Protein AF-0000000066527705 (afdb_homodimer)

Sequence (216 aa):
MKTRYSAEAPARDELDRLAGPTLVEFGTDWCGHCQAAQPLLAEVFSDYPEVGHLKVEDGPGRRLGRSFQVKLWPTFVFLRDGREVARVVRPGSASVLEEAFESLVGEGMKTRYSAEAPARDELDRLAGPTLVEFGTDWCGHCQAAQPLLAEVFSDYPEVGHLKVEDGPGRRLGRSFQVKLWPTFVFLRDGREVARVVRPGSASVLEEAFESLVGEG

Organism: Pseudomonas aeruginosa (strain ATCC 15692 / DSM 22644 / CIP 104116 / JCM 14847 / LMG 12228 / 1C / PRS 101 / PAO1) (NCBI:txid208964)

Foldseek 3Di:
DPDAADQDDDDLVVLLQDAAKEKEWEAHPPDPLQVVCVVLCVVQVVVPVRYHYHHHYDDPPDVNCVVVPPDAPTKIFMDHSSHTQDIDGSDPHSVVVNVSVCSRHPDD/DPDAADQDDDDLVVLLQDAAKEKEWEAHPPDPLQVVCVVLCVVQVVVPVRYHYHHHYDDPPDVNCVVVPPDAPTKIFMDHSSHTQDIDGSDPHSVVVNVSVCSRPPDD

pLDDT: mean 92.24, std 9.61, range [35.25, 98.25]

Solvent-accessible surface area (backbone atoms only — not comparable to full-atom values): 11955 Å² total; per-residue (Å²): 132,90,74,67,52,30,78,79,62,72,54,62,70,60,49,46,64,35,76,54,37,34,37,40,34,36,27,46,86,85,37,67,59,32,54,62,36,47,64,37,46,55,67,45,48,73,79,42,79,80,47,42,77,44,45,27,42,54,57,90,90,37,59,52,43,56,76,68,64,60,85,62,57,25,25,39,38,31,25,45,47,35,38,78,47,30,35,41,44,53,69,90,48,43,63,62,52,42,47,45,49,42,62,57,71,44,81,129,130,90,75,68,50,29,77,78,60,72,54,62,71,59,48,46,66,36,75,54,38,32,37,38,34,37,28,45,84,85,37,68,60,31,55,63,38,46,63,39,46,55,67,45,47,73,79,42,79,77,47,42,76,43,45,28,41,54,58,92,89,38,60,52,43,55,76,69,64,60,87,61,57,25,26,39,39,32,23,46,47,34,38,77,45,29,36,42,44,53,69,90,49,45,63,60,51,42,47,46,48,43,62,57,73,44,83,127

InterPro domains:
  IPR013766 Thioredoxin domain [PF00085] (18-99)
  IPR013766 Thioredoxin domain [PS51352] (1-106)
  IPR036249 Thioredoxin-like superfamily [SSF52833] (19-106)
  IPR050620 Thioredoxin H-type-like [PTHR10438] (22-92)

Secondary structure (DSSP, 8-state):
--PPPBS-PPPHHHHHT--SEEEEEEE-TT-HHHHHHHHHHHHHHTT-TTSEEEEEE--TT-HHHHHTT--SSSEEEEEETTEEEEEEES--SHHHHHHHHHHHHS--/--PPPBS-PPPHHHHHT--SEEEEEEE-TT-HHHHHHHHHHHHHHTT-TTSEEEEEE--TT-HHHHHTT--SSSEEEEEETTEEEEEEES--SHHHHHHHHHHHHS--

Structure (mmCIF, N/CA/C/O backbone):
data_AF-0000000066527705-model_v1
#
loop_
_entity.id
_entity.type
_entity.pdbx_description
1 polymer 'Probable thioredoxin'
#
loop_
_atom_site.group_PDB
_atom_site.id
_atom_site.type_symbol
_atom_site.label_atom_id
_atom_site.label_alt_id
_atom_site.label_comp_id
_atom_site.label_asym_id
_atom_site.label_entity_id
_atom_site.label_seq_id
_atom_site.pdbx_PDB_ins_code
_atom_site.Cartn_x
_atom_site.Cartn_y
_atom_site.Cartn_z
_atom_site.occupancy
_atom_site.B_iso_or_equiv
_atom_site.auth_seq_id
_atom_site.auth_comp_id
_atom_site.auth_asym_id
_atom_site.auth_atom_id
_atom_site.pdbx_PDB_model_num
ATOM 1 N N . MET A 1 1 ? 0.03 23.375 1.816 1 46.41 1 MET A N 1
ATOM 2 C CA . MET A 1 1 ? -0.284 22.609 3.02 1 46.41 1 MET A CA 1
ATOM 3 C C . MET A 1 1 ? 0.97 22.359 3.852 1 46.41 1 MET A C 1
ATOM 5 O O . MET A 1 1 ? 1.776 21.484 3.523 1 46.41 1 MET A O 1
ATOM 9 N N . LYS A 1 2 ? 1.626 23.359 4.238 1 58.28 2 LYS A N 1
ATOM 10 C CA . LYS A 1 2 ? 2.945 23.438 4.859 1 58.28 2 LYS A CA 1
ATOM 11 C C . LYS A 1 2 ? 2.988 22.672 6.172 1 58.28 2 LYS A C 1
ATOM 13 O O . LYS A 1 2 ? 3.508 23.172 7.176 1 58.28 2 LYS A O 1
ATOM 18 N N . THR A 1 3 ? 2.211 21.5 6.234 1 76.44 3 THR A N 1
ATOM 19 C CA . THR A 1 3 ? 2.24 20.906 7.566 1 76.44 3 THR A CA 1
ATOM 20 C C . THR A 1 3 ? 3.523 20.109 7.77 1 76.44 3 THR A C 1
ATOM 22 O O . THR A 1 3 ? 4.012 19.453 6.84 1 76.44 3 THR A O 1
ATOM 25 N N . ARG A 1 4 ? 4.145 20.297 8.93 1 88 4 ARG A N 1
ATOM 26 C CA . ARG A 1 4 ? 5.352 19.609 9.383 1 88 4 ARG A CA 1
ATOM 27 C C . ARG A 1 4 ? 5.023 18.219 9.906 1 88 4 ARG A C 1
ATOM 29 O O . ARG A 1 4 ? 3.889 17.938 10.305 1 88 4 ARG A O 1
ATOM 36 N N . TYR A 1 5 ? 6.031 17.469 9.852 1 93.81 5 TYR A N 1
ATOM 37 C CA . TYR A 1 5 ? 5.891 16.156 10.484 1 93.81 5 TYR A CA 1
ATOM 38 C C . TYR A 1 5 ? 5.809 16.281 12 1 93.81 5 TYR A C 1
ATOM 40 O O . TYR A 1 5 ? 6.562 17.047 12.602 1 93.81 5 TYR A O 1
ATOM 48 N N . SER A 1 6 ? 4.902 15.562 12.555 1 92 6 SER A N 1
ATOM 49 C CA . SER A 1 6 ? 4.723 15.625 14 1 92 6 SER A CA 1
ATOM 50 C C . SER A 1 6 ? 5.379 14.43 14.688 1 92 6 SER A C 1
ATOM 52 O O . SER A 1 6 ? 5.195 13.289 14.273 1 92 6 SER A O 1
ATOM 54 N N . ALA A 1 7 ? 6.027 14.633 15.766 1 87.94 7 ALA A N 1
ATOM 55 C CA . ALA A 1 7 ? 6.625 13.578 16.578 1 87.94 7 ALA A CA 1
ATOM 56 C C . ALA A 1 7 ? 5.562 12.836 17.375 1 87.94 7 ALA A C 1
ATOM 58 O O . ALA A 1 7 ? 5.781 11.695 17.812 1 87.94 7 ALA A O 1
ATOM 59 N N . GLU A 1 8 ? 4.543 13.602 17.656 1 89.44 8 GLU A N 1
ATOM 60 C CA . GLU A 1 8 ? 3.434 12.961 18.359 1 89.44 8 GLU A CA 1
ATOM 61 C C . GLU A 1 8 ? 2.512 12.234 17.375 1 89.44 8 GLU A C 1
ATOM 63 O O . GLU A 1 8 ? 1.761 12.875 16.641 1 89.44 8 GLU A O 1
ATOM 68 N N . ALA A 1 9 ? 2.678 10.977 17.422 1 91.5 9 ALA A N 1
ATOM 69 C CA . ALA A 1 9 ? 1.845 10.164 16.531 1 91.5 9 ALA A CA 1
ATOM 70 C C . ALA A 1 9 ? 0.697 9.516 17.312 1 91.5 9 ALA A C 1
ATOM 72 O O . ALA A 1 9 ? 0.868 9.102 18.453 1 91.5 9 ALA A O 1
ATOM 73 N N . PRO A 1 10 ? -0.499 9.469 16.688 1 93.44 10 PRO A N 1
ATOM 74 C CA . PRO A 1 10 ? -1.567 8.688 17.312 1 93.44 10 PRO A CA 1
ATOM 75 C C . PRO A 1 10 ? -1.214 7.211 17.453 1 93.44 10 PRO A C 1
ATOM 77 O O . PRO A 1 10 ? -0.292 6.73 16.797 1 93.44 10 PRO A O 1
ATOM 80 N N . ALA A 1 11 ? -1.935 6.578 18.359 1 94.81 11 ALA A N 1
ATOM 81 C CA . ALA A 1 11 ? -1.816 5.121 18.438 1 94.81 11 ALA A CA 1
ATOM 82 C C . ALA A 1 11 ? -2.439 4.453 17.219 1 94.81 11 ALA A C 1
ATOM 84 O O . ALA A 1 11 ? -3.354 5.004 16.594 1 94.81 11 ALA A O 1
ATOM 85 N N . ARG A 1 12 ? -1.919 3.301 16.891 1 94.31 12 ARG A N 1
ATOM 86 C CA . ARG A 1 12 ? -2.426 2.566 15.734 1 94.31 12 ARG A CA 1
ATOM 87 C C . ARG A 1 12 ? -3.932 2.355 15.836 1 94.31 12 ARG A C 1
ATOM 89 O O . ARG A 1 12 ? -4.656 2.525 14.859 1 94.31 12 ARG A O 1
ATOM 96 N N . ASP A 1 13 ? -4.434 2.008 17.016 1 94.88 13 ASP A N 1
ATOM 97 C CA . ASP A 1 13 ? -5.852 1.733 17.234 1 94.88 13 ASP A CA 1
ATOM 98 C C . ASP A 1 13 ? -6.699 2.977 16.953 1 94.88 13 ASP A C 1
ATOM 100 O O . ASP A 1 13 ? -7.84 2.869 16.5 1 94.88 13 ASP A O 1
ATOM 104 N N . GLU A 1 14 ? -6.098 4.125 17.266 1 96.25 14 GLU A N 1
ATOM 105 C CA . GLU A 1 14 ? -6.805 5.367 16.969 1 96.25 14 GLU A CA 1
ATOM 106 C C . GLU A 1 14 ? -6.988 5.551 15.469 1 96.25 14 GLU A C 1
ATOM 108 O O . GLU A 1 14 ? -8.047 5.988 15.016 1 96.25 14 GLU A O 1
ATOM 113 N N . LEU A 1 15 ? -5.977 5.207 14.695 1 95.88 15 LEU A N 1
ATOM 114 C CA . LEU A 1 15 ? -6.066 5.309 13.242 1 95.88 15 LEU A CA 1
ATOM 115 C C . LEU A 1 15 ? -7.09 4.324 12.688 1 95.88 15 LEU A C 1
ATOM 117 O O . LEU A 1 15 ? -7.828 4.648 11.75 1 95.88 15 LEU A O 1
ATOM 121 N N . ASP A 1 16 ? -7.168 3.154 13.258 1 94.88 16 ASP A N 1
ATOM 122 C CA . ASP A 1 16 ? -8.078 2.105 12.805 1 94.88 16 ASP A CA 1
ATOM 123 C C . ASP A 1 16 ? -9.531 2.531 12.969 1 94.88 16 ASP A C 1
ATOM 125 O O . ASP A 1 16 ? -10.43 1.974 12.328 1 94.88 16 ASP A O 1
ATOM 129 N N . ARG A 1 17 ? -9.734 3.562 13.812 1 95.69 17 ARG A N 1
ATOM 130 C CA . ARG A 1 17 ? -11.094 3.971 14.141 1 95.69 17 ARG A CA 1
ATOM 131 C C . ARG A 1 17 ? -11.477 5.246 13.398 1 95.69 17 ARG A C 1
ATOM 133 O O . ARG A 1 17 ? -12.594 5.746 13.547 1 95.69 17 ARG A O 1
ATOM 140 N N . LEU A 1 18 ? -10.555 5.746 12.656 1 95.56 18 LEU A N 1
ATOM 141 C CA . LEU A 1 18 ? -10.844 6.977 11.93 1 95.56 18 LEU A CA 1
ATOM 142 C C . LEU A 1 18 ? -11.945 6.754 10.898 1 95.56 18 LEU A C 1
ATOM 144 O O . LEU A 1 18 ? -12 5.703 10.258 1 95.56 18 LEU A O 1
ATOM 148 N N . ALA A 1 19 ? -12.766 7.719 10.789 1 95.56 19 ALA A N 1
ATOM 149 C CA . ALA A 1 19 ? -13.789 7.715 9.75 1 95.56 19 ALA A CA 1
ATOM 150 C C . ALA A 1 19 ? -13.344 8.539 8.547 1 95.56 19 ALA A C 1
ATOM 152 O O . ALA A 1 19 ? -12.68 9.57 8.695 1 95.56 19 ALA A O 1
ATOM 153 N N . GLY A 1 20 ? -13.742 8.078 7.344 1 96 20 GLY A N 1
ATOM 154 C CA . GLY A 1 20 ? -13.477 8.859 6.145 1 96 20 GLY A CA 1
ATOM 155 C C . GLY A 1 20 ? -12.102 8.602 5.566 1 96 20 GLY A C 1
ATOM 156 O O . GLY A 1 20 ? -11.383 7.711 6.027 1 96 20 GLY A O 1
ATOM 157 N N . PRO A 1 21 ? -11.797 9.242 4.523 1 97.31 21 PRO A N 1
ATOM 158 C CA . PRO A 1 21 ? -10.492 9.086 3.871 1 97.31 21 PRO A CA 1
ATOM 159 C C . PRO A 1 21 ? -9.375 9.844 4.594 1 97.31 21 PRO A C 1
ATOM 161 O O . PRO A 1 21 ? -9.531 11.023 4.914 1 97.31 21 PRO A O 1
ATOM 164 N N . THR A 1 22 ? -8.305 9.195 4.852 1 97.25 22 THR A N 1
ATOM 165 C CA . THR A 1 22 ? -7.16 9.797 5.535 1 97.25 22 THR A CA 1
ATOM 166 C C . THR A 1 22 ? -5.852 9.367 4.875 1 97.25 22 THR A C 1
ATOM 168 O O . THR A 1 22 ? -5.668 8.195 4.547 1 97.25 22 THR A O 1
ATOM 171 N N . LEU A 1 23 ? -5.02 10.266 4.629 1 97.69 23 LEU A N 1
ATOM 172 C CA . LEU A 1 23 ? -3.643 10.023 4.219 1 97.69 23 LEU A CA 1
ATOM 173 C C . LEU A 1 23 ? -2.693 10.141 5.406 1 97.69 23 LEU A C 1
ATOM 175 O O . LEU A 1 23 ? -2.67 11.172 6.086 1 97.69 23 LEU A O 1
ATOM 179 N N . VAL A 1 24 ? -1.982 9.094 5.703 1 97.75 24 VAL A N 1
ATOM 180 C CA . VAL A 1 24 ? -0.91 9.125 6.691 1 97.75 24 VAL A CA 1
ATOM 181 C C . VAL A 1 24 ? 0.444 9.109 5.984 1 97.75 24 VAL A C 1
ATOM 183 O O . VAL A 1 24 ? 0.756 8.172 5.246 1 97.75 24 VAL A O 1
ATOM 186 N N . GLU A 1 25 ? 1.193 10.094 6.234 1 98.19 25 GLU A N 1
ATOM 187 C CA . GLU A 1 25 ? 2.516 10.242 5.633 1 98.19 25 GLU A CA 1
ATOM 188 C C . GLU A 1 25 ? 3.617 10.047 6.668 1 98.19 25 GLU A C 1
ATOM 190 O O . GLU A 1 25 ? 3.689 10.781 7.656 1 98.19 25 GLU A O 1
ATOM 195 N N . PHE A 1 26 ? 4.418 9.062 6.438 1 98.25 26 PHE A N 1
ATOM 196 C CA . PHE A 1 26 ? 5.559 8.789 7.301 1 98.25 26 PHE A CA 1
ATOM 197 C C . PHE A 1 26 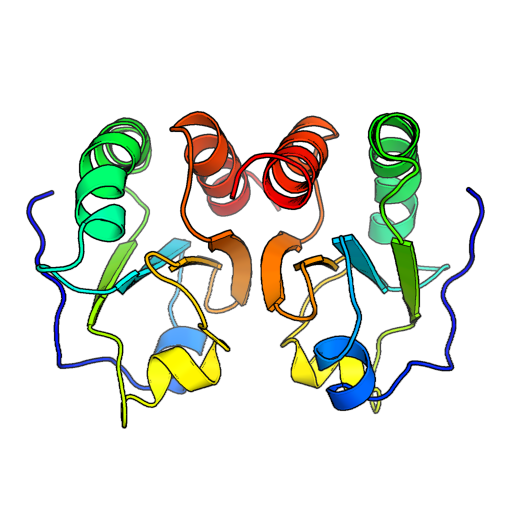? 6.836 9.375 6.703 1 98.25 26 PHE A C 1
ATOM 199 O O . PHE A 1 26 ? 7.141 9.141 5.531 1 98.25 26 PHE A O 1
ATOM 206 N N . GLY A 1 27 ? 7.598 10.125 7.488 1 97.75 27 GLY A N 1
ATOM 207 C CA . GLY A 1 27 ? 8.844 10.727 7.055 1 97.75 27 GLY A CA 1
ATOM 208 C C . GLY A 1 27 ? 9.43 11.688 8.07 1 97.75 27 GLY A C 1
ATOM 209 O O . GLY A 1 27 ? 9.266 11.5 9.281 1 97.75 27 GLY A O 1
ATOM 210 N N . THR A 1 28 ? 10.25 12.539 7.535 1 96.19 28 THR A N 1
ATOM 211 C CA . THR A 1 28 ? 10.812 13.625 8.336 1 96.19 28 THR A CA 1
ATOM 212 C C . THR A 1 28 ? 10.992 14.883 7.496 1 96.19 28 THR A C 1
ATOM 214 O O . THR A 1 28 ? 10.969 14.82 6.266 1 96.19 28 THR A O 1
ATOM 217 N N . ASP A 1 29 ? 11.203 16.016 8.242 1 95.25 29 ASP A N 1
ATOM 218 C CA . ASP A 1 29 ? 11.367 17.297 7.547 1 95.25 29 ASP A CA 1
ATOM 219 C C . ASP A 1 29 ? 12.773 17.438 6.973 1 95.25 29 ASP A C 1
ATOM 221 O O . ASP A 1 29 ? 13.016 18.281 6.117 1 95.25 29 ASP A O 1
ATOM 225 N N . TRP A 1 30 ? 13.672 16.625 7.359 1 94.62 30 TRP A N 1
ATOM 226 C CA . TRP A 1 30 ? 15.07 16.812 6.965 1 94.62 30 TRP A CA 1
ATOM 227 C C . TRP A 1 30 ? 15.516 15.695 6.02 1 94.62 30 TRP A C 1
ATOM 229 O O . TRP A 1 30 ? 16.719 15.461 5.852 1 94.62 30 TRP A O 1
ATOM 239 N N . CYS A 1 31 ? 14.656 15.023 5.535 1 95.25 31 CYS A N 1
ATOM 240 C CA . CYS A 1 31 ? 14.977 14 4.547 1 95.25 31 CYS A CA 1
ATOM 241 C C . CYS A 1 31 ? 14.742 14.523 3.133 1 95.25 31 CYS A C 1
ATOM 243 O O . CYS A 1 31 ? 13.68 15.062 2.83 1 95.25 31 CYS A O 1
ATOM 245 N N . GLY A 1 32 ? 15.648 14.352 2.215 1 95.88 32 GLY A N 1
ATOM 246 C CA . GLY A 1 32 ? 15.586 14.875 0.86 1 95.88 32 GLY A CA 1
ATOM 247 C C . GLY A 1 32 ? 14.445 14.305 0.046 1 95.88 32 GLY A C 1
ATOM 248 O O . GLY A 1 32 ? 13.742 15.031 -0.65 1 95.88 32 GLY A O 1
ATOM 249 N N . HIS A 1 33 ? 14.312 13.008 0.081 1 96.19 33 HIS A N 1
ATOM 250 C CA . HIS A 1 33 ? 13.211 12.383 -0.637 1 96.19 33 HIS A CA 1
ATOM 251 C C . HIS A 1 33 ? 11.867 12.867 -0.118 1 96.19 33 HIS A C 1
ATOM 253 O O . HIS A 1 33 ? 10.914 13.016 -0.889 1 96.19 33 HIS A O 1
ATOM 259 N N . CYS A 1 34 ? 11.727 13.031 1.14 1 97.31 34 CYS A N 1
ATOM 260 C CA . CYS A 1 34 ? 10.508 13.555 1.731 1 97.31 34 CYS A CA 1
ATOM 261 C C . CYS A 1 34 ? 10.211 14.953 1.215 1 97.31 34 CYS A C 1
ATOM 263 O O . CYS A 1 34 ? 9.07 15.258 0.837 1 97.31 34 CYS A O 1
ATOM 265 N N . GLN A 1 35 ? 11.234 15.68 1.195 1 96.25 35 GLN A N 1
ATOM 266 C CA . GLN A 1 35 ? 11.078 17.031 0.682 1 96.25 35 GLN A CA 1
ATOM 267 C C . GLN A 1 35 ? 10.664 17.016 -0.788 1 96.25 35 GLN A C 1
ATOM 269 O O . GLN A 1 35 ? 9.789 17.781 -1.198 1 96.25 35 GLN A O 1
ATOM 274 N N . ALA A 1 36 ? 11.234 16.188 -1.527 1 95.75 36 ALA A N 1
ATOM 275 C CA . ALA A 1 36 ? 10.961 16.109 -2.961 1 95.75 36 ALA A CA 1
ATOM 276 C C . ALA A 1 36 ? 9.523 15.68 -3.227 1 95.75 36 ALA A C 1
ATOM 278 O O . ALA A 1 36 ? 8.953 16.016 -4.266 1 95.75 36 ALA A O 1
ATOM 279 N N . ALA A 1 37 ? 8.945 15 -2.326 1 96.19 37 ALA A N 1
ATOM 280 C CA . ALA A 1 37 ? 7.594 14.477 -2.51 1 96.19 37 ALA A CA 1
ATOM 281 C C . ALA A 1 37 ? 6.543 15.547 -2.238 1 96.19 37 ALA A C 1
ATOM 283 O O . ALA A 1 37 ? 5.395 15.43 -2.672 1 96.19 37 ALA A O 1
ATOM 284 N N . GLN A 1 38 ? 6.918 16.578 -1.519 1 96.5 38 GLN A N 1
ATOM 285 C CA . GLN A 1 38 ? 5.93 17.531 -1.045 1 96.5 38 GLN A CA 1
ATOM 286 C C . GLN A 1 38 ? 5.277 18.281 -2.211 1 96.5 38 GLN A C 1
ATOM 288 O O . GLN A 1 38 ? 4.055 18.406 -2.262 1 96.5 38 GLN A O 1
ATOM 293 N N . PRO A 1 39 ? 6.031 18.75 -3.18 1 95.88 39 PRO A N 1
ATOM 294 C CA . PRO A 1 39 ? 5.363 19.422 -4.297 1 95.88 39 PRO A CA 1
ATOM 295 C C . PRO A 1 39 ? 4.457 18.484 -5.094 1 95.88 39 PRO A C 1
ATOM 297 O O . PRO A 1 39 ? 3.42 18.906 -5.605 1 95.88 39 PRO A O 1
ATOM 300 N N . LEU A 1 40 ? 4.852 17.234 -5.266 1 94.88 40 LEU A N 1
ATOM 301 C CA . LEU A 1 40 ? 4.012 16.25 -5.945 1 94.88 40 LEU A CA 1
ATOM 302 C C . LEU A 1 40 ? 2.686 16.078 -5.215 1 94.88 40 LEU A C 1
ATOM 304 O O . LEU A 1 40 ? 1.625 16.031 -5.84 1 94.88 40 LEU A O 1
ATOM 308 N N . LEU A 1 41 ? 2.771 15.961 -3.912 1 96.38 41 LEU A N 1
ATOM 309 C CA . LEU A 1 41 ? 1.575 15.781 -3.096 1 96.38 41 LEU A CA 1
ATOM 310 C C . LEU A 1 41 ? 0.671 17 -3.176 1 96.38 41 LEU A C 1
ATOM 312 O O . LEU A 1 41 ? -0.548 16.875 -3.314 1 96.38 41 LEU A O 1
ATOM 316 N N . ALA A 1 42 ? 1.29 18.156 -3.066 1 94.25 42 ALA A N 1
ATOM 317 C CA . ALA A 1 42 ? 0.529 19.406 -3.094 1 94.25 42 ALA A CA 1
ATOM 318 C C . ALA A 1 42 ? -0.281 19.516 -4.383 1 94.25 42 ALA A C 1
ATOM 320 O O . ALA A 1 42 ? -1.434 19.953 -4.355 1 94.25 42 ALA A O 1
ATOM 321 N N . GLU A 1 43 ? 0.255 19.062 -5.41 1 92.56 43 GLU A N 1
ATOM 322 C CA . GLU A 1 43 ? -0.396 19.109 -6.719 1 92.56 43 GLU A CA 1
ATOM 323 C C . GLU A 1 43 ? -1.679 18.281 -6.719 1 92.56 43 GLU A C 1
ATOM 325 O O . GLU A 1 43 ? -2.684 18.688 -7.309 1 92.56 43 GLU A O 1
ATOM 330 N N . VAL A 1 44 ? -1.667 17.25 -6.078 1 94.25 44 VAL A N 1
ATOM 331 C CA . VAL A 1 44 ? -2.771 16.297 -6.125 1 94.25 44 VAL A CA 1
ATOM 332 C C . VAL A 1 44 ? -3.762 16.594 -5 1 94.25 44 VAL A C 1
ATOM 334 O O . VAL A 1 44 ? -4.977 16.578 -5.215 1 94.25 44 VAL A O 1
ATOM 337 N N . PHE A 1 45 ? -3.242 16.906 -3.836 1 93.5 45 PHE A N 1
ATOM 338 C CA . PHE A 1 45 ? -4.027 17.047 -2.615 1 93.5 45 PHE A CA 1
ATOM 339 C C . PHE A 1 45 ? -5.086 18.125 -2.771 1 93.5 45 PHE A C 1
ATOM 341 O O . PHE A 1 45 ? -6.172 18.031 -2.195 1 93.5 45 PHE A O 1
ATOM 348 N N . SER A 1 46 ? -4.758 19.109 -3.547 1 91.94 46 SER A N 1
ATOM 349 C CA . SER A 1 46 ? -5.664 20.234 -3.754 1 91.94 46 SER A CA 1
ATOM 350 C C . SER A 1 46 ? -6.992 19.766 -4.348 1 91.94 46 SER A C 1
ATOM 352 O O . SER A 1 46 ? -8.031 20.391 -4.117 1 91.94 46 SER A O 1
ATOM 354 N N . ASP A 1 47 ? -7.043 18.703 -4.957 1 93.62 47 ASP A N 1
ATOM 355 C CA . ASP A 1 47 ? -8.234 18.172 -5.617 1 93.62 47 ASP A CA 1
ATOM 356 C C . ASP A 1 47 ? -9.055 17.297 -4.66 1 93.62 47 ASP A C 1
ATOM 358 O O . ASP A 1 47 ? -10.18 16.922 -4.973 1 93.62 47 ASP A O 1
ATOM 362 N N . TYR A 1 48 ? -8.531 17.062 -3.463 1 95 48 TYR A N 1
ATOM 363 C CA . TYR A 1 48 ? -9.195 16.156 -2.527 1 95 48 TYR A CA 1
ATOM 364 C C . TYR A 1 48 ? -9.234 16.75 -1.127 1 95 48 TYR A C 1
ATOM 366 O O . TYR A 1 48 ? -8.719 16.156 -0.177 1 95 48 TYR A O 1
ATOM 374 N N . PRO A 1 49 ? -9.891 17.859 -0.992 1 92.5 49 PRO A N 1
ATOM 375 C CA . PRO A 1 49 ? -9.906 18.562 0.296 1 92.5 49 PRO A CA 1
ATOM 376 C C . PRO A 1 49 ? -10.594 17.75 1.395 1 92.5 49 PRO A C 1
ATOM 378 O O . PRO A 1 49 ? -10.438 18.047 2.58 1 92.5 49 PRO A O 1
ATOM 381 N N . GLU A 1 50 ? -11.297 16.719 1.073 1 94.69 50 GLU A N 1
ATOM 382 C CA . GLU A 1 50 ? -12.023 15.898 2.041 1 94.69 50 GLU A CA 1
ATOM 383 C C . GLU A 1 50 ? -11.094 14.891 2.717 1 94.69 50 GLU A C 1
ATOM 385 O O . GLU A 1 50 ? -11.453 14.273 3.721 1 94.69 50 GLU A O 1
ATOM 390 N N . VAL A 1 51 ? -9.922 14.742 2.158 1 96.25 51 VAL A N 1
ATOM 391 C CA . VAL A 1 51 ? -8.992 13.75 2.689 1 96.25 51 VAL A CA 1
ATOM 392 C C . VAL A 1 51 ? -8.195 14.359 3.846 1 96.25 51 VAL A C 1
ATOM 394 O O . VAL A 1 51 ? -7.555 15.398 3.686 1 96.25 51 VAL A O 1
ATOM 397 N N . GLY A 1 52 ? -8.281 13.703 5.016 1 95.75 52 GLY A N 1
ATOM 398 C CA . GLY A 1 52 ? -7.398 14.086 6.105 1 95.75 52 GLY A CA 1
ATOM 399 C C . GLY A 1 52 ? -5.945 13.742 5.848 1 95.75 52 GLY A C 1
ATOM 400 O O . GLY A 1 52 ? -5.645 12.773 5.141 1 95.75 52 GLY A O 1
ATOM 401 N N . HIS A 1 53 ? -5.109 14.57 6.402 1 96.38 53 HIS A N 1
ATOM 402 C CA . HIS A 1 53 ? -3.68 14.367 6.203 1 96.38 53 HIS A CA 1
ATOM 403 C C . HIS A 1 53 ? -2.926 14.391 7.527 1 96.38 53 HIS A C 1
ATOM 405 O O . HIS A 1 53 ? -2.924 15.414 8.227 1 96.38 53 HIS A O 1
ATOM 411 N N . LEU A 1 54 ? -2.33 13.289 7.859 1 96.12 54 LEU A N 1
ATOM 412 C CA . LEU A 1 54 ? -1.484 13.172 9.047 1 96.12 54 LEU A CA 1
ATOM 413 C C . LEU A 1 54 ? -0.025 12.969 8.648 1 96.12 54 LEU A C 1
ATOM 415 O O . LEU A 1 54 ? 0.307 12 7.961 1 96.12 54 LEU A O 1
ATOM 419 N N . LYS A 1 55 ? 0.77 13.859 9.055 1 96.88 55 LYS A N 1
ATOM 420 C CA . LYS A 1 55 ? 2.209 13.727 8.859 1 96.88 55 LYS A CA 1
ATOM 421 C C . LYS A 1 55 ? 2.896 13.227 10.125 1 96.88 55 LYS A C 1
ATOM 423 O O . LYS A 1 55 ? 2.898 13.914 11.148 1 96.88 55 LYS A O 1
ATOM 428 N N . VAL A 1 56 ? 3.518 12.133 10 1 97.25 56 VAL A N 1
ATOM 429 C CA . VAL A 1 56 ? 4.082 11.461 11.172 1 97.25 56 VAL A CA 1
ATOM 430 C C . VAL A 1 56 ? 5.602 11.367 11.031 1 97.25 56 VAL A C 1
ATOM 432 O O . VAL A 1 56 ? 6.105 10.836 10.039 1 97.25 56 VAL A O 1
ATOM 435 N N . GLU A 1 57 ? 6.305 11.914 11.992 1 96.38 57 GLU A N 1
ATOM 436 C CA . GLU A 1 57 ? 7.746 11.703 12.039 1 96.38 57 GLU A CA 1
ATOM 437 C C . GLU A 1 57 ? 8.078 10.258 12.398 1 96.38 57 GLU A C 1
ATOM 439 O O . GLU A 1 57 ? 7.613 9.734 13.414 1 96.38 57 GLU A O 1
ATOM 444 N N . ASP A 1 58 ? 8.789 9.625 11.477 1 95.88 58 ASP A N 1
ATOM 445 C CA . ASP A 1 58 ? 9.164 8.227 11.68 1 95.88 58 ASP A CA 1
ATOM 446 C C . ASP A 1 58 ? 10.641 8.109 12.062 1 95.88 58 ASP A C 1
ATOM 448 O O . ASP A 1 58 ? 11.406 9.07 11.93 1 95.88 58 ASP A O 1
ATOM 452 N N . GLY A 1 59 ? 11 6.922 12.688 1 91 59 GLY A N 1
ATOM 453 C CA . GLY A 1 59 ? 12.352 6.676 13.156 1 91 59 GLY A CA 1
ATOM 454 C C . GLY A 1 59 ? 12.422 5.613 14.242 1 91 59 GLY A C 1
ATOM 455 O O . GLY A 1 59 ? 11.422 4.949 14.531 1 91 59 GLY A O 1
ATOM 456 N N . PRO A 1 60 ? 13.633 5.461 14.734 1 88.06 60 PRO A N 1
ATOM 457 C CA . PRO A 1 60 ? 13.797 4.469 15.797 1 88.06 60 PRO A CA 1
ATOM 458 C C . PRO A 1 60 ? 12.898 4.73 17 1 88.06 60 PRO A C 1
ATOM 460 O O . PRO A 1 60 ? 12.758 5.875 17.438 1 88.06 60 PRO A O 1
ATOM 463 N N . GLY A 1 61 ? 12.242 3.734 17.453 1 86.31 61 GLY A N 1
ATOM 464 C CA . GLY A 1 61 ? 11.406 3.838 18.641 1 86.31 61 GLY A CA 1
ATOM 465 C C . GLY A 1 61 ? 9.992 4.281 18.328 1 86.31 61 GLY A C 1
ATOM 466 O O . GLY A 1 61 ? 9.141 4.312 19.234 1 86.31 61 GLY A O 1
ATOM 467 N N . ARG A 1 62 ? 9.82 4.684 17.141 1 89.38 62 ARG A N 1
ATOM 468 C CA . ARG A 1 62 ? 8.484 5.117 16.766 1 89.38 62 ARG A CA 1
ATOM 469 C C . ARG A 1 62 ? 7.605 3.924 16.391 1 89.38 62 ARG A C 1
ATOM 471 O O . ARG A 1 62 ? 7.824 3.277 15.367 1 89.38 62 ARG A O 1
ATOM 478 N N . ARG A 1 63 ? 6.57 3.771 17.078 1 92 63 ARG A N 1
ATOM 479 C CA . ARG A 1 63 ? 5.809 2.527 17.031 1 92 63 ARG A CA 1
ATOM 480 C C . ARG A 1 63 ? 4.832 2.533 15.859 1 92 63 ARG A C 1
ATOM 482 O O . ARG A 1 63 ? 4.559 1.485 15.266 1 92 63 ARG A O 1
ATOM 489 N N . LEU A 1 64 ? 4.363 3.713 15.555 1 95.19 64 LEU A N 1
ATOM 490 C CA . LEU A 1 64 ? 3.314 3.742 14.539 1 95.19 64 LEU A CA 1
ATOM 491 C C . LEU A 1 64 ? 3.857 3.307 13.188 1 95.19 64 LEU A C 1
ATOM 493 O O . LEU A 1 64 ? 3.266 2.455 12.516 1 95.19 64 LEU A O 1
ATOM 497 N N . GLY A 1 65 ? 5.062 3.846 12.75 1 94.94 65 GLY A N 1
ATOM 498 C CA . GLY A 1 65 ? 5.688 3.418 11.508 1 94.94 65 GLY A CA 1
ATOM 499 C C . GLY A 1 65 ? 5.941 1.924 11.453 1 94.94 65 GLY A C 1
ATOM 500 O O . GLY A 1 65 ? 5.699 1.288 10.422 1 94.94 65 GLY A O 1
ATOM 501 N N . ARG A 1 66 ? 6.355 1.377 12.562 1 92.31 66 ARG A N 1
ATOM 502 C CA . ARG A 1 66 ? 6.605 -0.059 12.641 1 92.31 66 ARG A CA 1
ATOM 503 C C . ARG A 1 66 ? 5.32 -0.852 12.43 1 92.31 66 ARG A C 1
ATOM 505 O O . ARG A 1 66 ? 5.32 -1.87 11.734 1 92.31 66 ARG A O 1
ATOM 512 N N . SER A 1 67 ? 4.258 -0.35 13.031 1 92.62 67 SER A N 1
ATOM 513 C CA . SER A 1 67 ? 2.975 -1.036 12.906 1 92.62 67 SER A CA 1
ATOM 514 C C . SER A 1 67 ? 2.502 -1.069 11.453 1 92.62 67 SER A C 1
ATOM 516 O O . SER A 1 67 ? 1.741 -1.957 11.062 1 92.62 67 SER A O 1
ATOM 518 N N . PHE A 1 68 ? 2.957 -0.173 10.641 1 93.88 68 PHE A N 1
ATOM 519 C CA . PHE A 1 68 ? 2.615 -0.124 9.227 1 93.88 68 PHE A CA 1
ATOM 520 C C . PHE A 1 68 ? 3.729 -0.728 8.375 1 93.88 68 PHE A C 1
ATOM 522 O O . PHE A 1 68 ? 3.662 -0.704 7.145 1 93.88 68 PHE A O 1
ATOM 529 N N . GLN A 1 69 ? 4.75 -1.149 9.055 1 90.44 69 GLN A N 1
ATOM 530 C CA . GLN A 1 69 ? 5.891 -1.768 8.383 1 90.44 69 GLN A CA 1
ATOM 531 C C . GLN A 1 69 ? 6.551 -0.794 7.406 1 90.44 69 GLN A C 1
ATOM 533 O O . GLN A 1 69 ? 6.875 -1.162 6.277 1 90.44 69 GLN A O 1
ATOM 538 N N . VAL A 1 70 ? 6.758 0.402 7.844 1 94.31 70 VAL A N 1
ATOM 539 C CA . VAL A 1 70 ? 7.441 1.425 7.055 1 94.31 70 VAL A CA 1
ATOM 540 C C . VAL A 1 70 ? 8.945 1.172 7.074 1 94.31 70 VAL A C 1
ATOM 542 O O . VAL A 1 70 ? 9.555 1.065 8.141 1 94.31 70 VAL A O 1
ATOM 545 N N . LYS A 1 71 ? 9.484 1.122 5.875 1 91.5 71 LYS A N 1
ATOM 546 C CA . LYS A 1 71 ? 10.914 0.845 5.777 1 91.5 71 LYS A CA 1
ATOM 547 C C . LYS A 1 71 ? 11.641 1.96 5.027 1 91.5 71 LYS A C 1
ATOM 549 O O . LYS A 1 71 ? 12.867 2.07 5.105 1 91.5 71 LYS A O 1
ATOM 554 N N . LEU A 1 72 ? 10.922 2.771 4.273 1 93.81 72 LEU A N 1
ATOM 555 C CA . LEU A 1 72 ? 11.469 3.883 3.502 1 93.81 72 LEU A CA 1
ATOM 556 C C . LEU A 1 72 ? 10.594 5.121 3.639 1 93.81 72 LEU A C 1
ATOM 558 O O . LEU A 1 72 ? 9.414 5.02 3.979 1 93.81 72 LEU A O 1
ATOM 562 N N . TRP A 1 73 ? 11.336 6.219 3.312 1 96 73 TRP A N 1
ATOM 563 C CA . TRP A 1 73 ? 10.609 7.484 3.375 1 96 73 TRP A CA 1
ATOM 564 C C . TRP A 1 73 ? 10.703 8.227 2.047 1 96 73 TRP A C 1
ATOM 566 O O . TRP A 1 73 ? 11.695 8.109 1.329 1 96 73 TRP A O 1
ATOM 576 N N . PRO A 1 74 ? 9.602 9.094 1.812 1 97.5 74 PRO A N 1
ATOM 577 C CA . PRO A 1 74 ? 8.32 9.062 2.516 1 97.5 74 PRO A CA 1
ATOM 578 C C . PRO A 1 74 ? 7.465 7.852 2.141 1 97.5 74 PRO A C 1
ATOM 580 O O . PRO A 1 74 ? 7.621 7.301 1.047 1 97.5 74 PRO A O 1
ATOM 583 N N . THR A 1 75 ? 6.742 7.332 3 1 97.81 75 THR A N 1
ATOM 584 C CA . THR A 1 75 ? 5.688 6.359 2.738 1 97.81 75 THR A CA 1
ATOM 585 C C . THR A 1 75 ? 4.312 6.973 2.984 1 97.81 75 THR A C 1
ATOM 587 O O . THR A 1 75 ? 4.074 7.574 4.035 1 97.81 75 THR A O 1
ATOM 590 N N . PHE A 1 76 ? 3.504 6.871 2.002 1 98.06 76 PHE A N 1
ATOM 591 C CA . PHE A 1 76 ? 2.131 7.352 2.068 1 98.06 76 PHE A CA 1
ATOM 592 C C . PHE A 1 76 ? 1.156 6.188 2.223 1 98.06 76 PHE A C 1
ATOM 594 O O . PHE A 1 76 ? 1.067 5.324 1.346 1 98.06 76 PHE A O 1
ATOM 601 N N . VAL A 1 77 ? 0.447 6.172 3.295 1 97.94 77 VAL A N 1
ATOM 602 C CA . VAL A 1 77 ? -0.574 5.16 3.551 1 97.94 77 VAL A CA 1
ATOM 603 C C . VAL A 1 77 ? -1.961 5.793 3.463 1 97.94 77 VAL A C 1
ATOM 605 O O . VAL A 1 77 ? -2.238 6.793 4.133 1 97.94 77 VAL A O 1
ATOM 608 N N . PHE A 1 78 ? -2.807 5.203 2.656 1 97.5 78 PHE A N 1
ATOM 609 C CA . PHE A 1 78 ? -4.152 5.719 2.443 1 97.5 78 PHE A CA 1
ATOM 610 C C . PHE A 1 78 ? -5.184 4.859 3.168 1 97.5 78 PHE A C 1
ATOM 612 O O . PHE A 1 78 ? -5.32 3.67 2.883 1 97.5 78 PHE A O 1
ATOM 619 N N . LEU A 1 79 ? -5.852 5.484 4.066 1 97.06 79 LEU A N 1
ATOM 620 C CA . LEU A 1 79 ? -6.832 4.785 4.887 1 97.06 79 LEU A CA 1
ATOM 621 C C . LEU A 1 79 ? -8.242 5.258 4.562 1 97.06 79 LEU A C 1
ATOM 623 O O . LEU A 1 79 ? -8.484 6.461 4.402 1 97.06 79 LEU A O 1
ATOM 627 N N . ARG A 1 80 ? -9.125 4.32 4.414 1 95.88 80 ARG A N 1
ATOM 628 C CA . ARG A 1 80 ? -10.562 4.602 4.406 1 95.88 80 ARG A CA 1
ATOM 629 C C . ARG A 1 80 ? -11.258 3.93 5.582 1 95.88 80 ARG A C 1
ATOM 631 O O . ARG A 1 80 ? -11.258 2.701 5.691 1 95.88 80 ARG A O 1
ATOM 638 N N . ASP A 1 81 ? -11.766 4.762 6.445 1 95.5 81 ASP A N 1
ATOM 639 C CA . ASP A 1 81 ? -12.398 4.238 7.652 1 95.5 81 ASP A CA 1
ATOM 640 C C . ASP A 1 81 ? -11.461 3.307 8.414 1 95.5 81 ASP A C 1
ATOM 642 O O . ASP A 1 81 ? -11.852 2.199 8.789 1 95.5 81 ASP A O 1
ATOM 646 N N . GLY A 1 82 ? -10.18 3.723 8.445 1 94.88 82 GLY A N 1
ATOM 647 C CA . GLY A 1 82 ? -9.172 3.031 9.242 1 94.88 82 GLY A CA 1
ATOM 648 C C . GLY A 1 82 ? -8.562 1.844 8.523 1 94.88 82 GLY A C 1
ATOM 649 O O . GLY A 1 82 ? -7.676 1.175 9.062 1 94.88 82 GLY A O 1
ATOM 650 N N . ARG A 1 83 ? -9.023 1.585 7.273 1 93.69 83 ARG A N 1
ATOM 651 C CA . ARG A 1 83 ? -8.523 0.453 6.5 1 93.69 83 ARG A CA 1
ATOM 652 C C . ARG A 1 83 ? -7.598 0.922 5.383 1 93.69 83 ARG A C 1
ATOM 654 O O . ARG A 1 83 ? -7.918 1.864 4.656 1 93.69 83 ARG A O 1
ATOM 661 N N . GLU A 1 84 ? -6.43 0.279 5.309 1 96.12 84 GLU A N 1
ATOM 662 C CA . GLU A 1 84 ? -5.492 0.64 4.246 1 96.12 84 GLU A CA 1
ATOM 663 C C . GLU A 1 84 ? -6.016 0.205 2.881 1 96.12 84 GLU A C 1
ATOM 665 O O . GLU A 1 84 ? -6.312 -0.973 2.67 1 96.12 84 GLU A O 1
ATOM 670 N N . VAL A 1 85 ? -6.086 1.173 1.979 1 94.5 85 VAL A N 1
ATOM 671 C CA . VAL A 1 85 ? -6.617 0.849 0.659 1 94.5 85 VAL A CA 1
ATOM 672 C C . VAL A 1 85 ? -5.523 1.011 -0.394 1 94.5 85 VAL A C 1
ATOM 674 O O . VAL A 1 85 ? -5.66 0.526 -1.52 1 94.5 85 VAL A O 1
ATOM 677 N N . ALA A 1 86 ? -4.488 1.725 -0.04 1 95.62 86 ALA A N 1
ATOM 678 C CA . ALA A 1 86 ? -3.35 1.925 -0.934 1 95.62 86 ALA A CA 1
ATOM 679 C C . ALA A 1 86 ? -2.104 2.338 -0.153 1 95.62 86 ALA A C 1
ATOM 681 O O . ALA A 1 86 ? -2.203 2.799 0.986 1 95.62 86 ALA A O 1
ATOM 682 N N . ARG A 1 87 ? -1.009 2.168 -0.757 1 96.94 87 ARG A N 1
ATOM 683 C CA . ARG A 1 87 ? 0.288 2.582 -0.23 1 96.94 87 ARG A CA 1
ATOM 684 C C . ARG A 1 87 ? 1.233 2.984 -1.356 1 96.94 87 ARG A C 1
ATOM 686 O O . ARG A 1 87 ? 1.283 2.326 -2.398 1 96.94 87 ARG A O 1
ATOM 693 N N . VAL A 1 88 ? 1.925 4.043 -1.141 1 95.62 88 VAL A N 1
ATOM 694 C CA . VAL A 1 88 ? 2.934 4.512 -2.086 1 95.62 88 VAL A CA 1
ATOM 695 C C . VAL A 1 88 ? 4.234 4.812 -1.345 1 95.62 88 VAL A C 1
ATOM 697 O O . VAL A 1 88 ? 4.25 5.613 -0.406 1 95.62 88 VAL A O 1
ATOM 700 N N . VAL A 1 89 ? 5.242 4.148 -1.729 1 95.38 89 VAL A N 1
ATOM 701 C CA . VAL A 1 89 ? 6.551 4.371 -1.126 1 95.38 89 VAL A CA 1
ATOM 702 C C . VAL A 1 89 ? 7.43 5.176 -2.082 1 95.38 89 VAL A C 1
ATOM 704 O O . VAL A 1 89 ? 7.621 4.785 -3.234 1 95.38 89 VAL A O 1
ATOM 707 N N . ARG A 1 90 ? 7.961 6.332 -1.634 1 94.06 90 ARG A N 1
ATOM 708 C CA . ARG A 1 90 ? 8.852 7.195 -2.4 1 94.06 90 ARG A CA 1
ATOM 709 C C . ARG A 1 90 ? 8.297 7.457 -3.795 1 94.06 90 ARG A C 1
ATOM 711 O O . ARG A 1 90 ? 8.898 7.059 -4.793 1 94.06 90 ARG A O 1
ATOM 718 N N . PRO A 1 91 ? 7.176 8.211 -3.76 1 93.38 91 PRO A N 1
ATOM 719 C CA . PRO A 1 91 ? 6.582 8.508 -5.066 1 93.38 91 PRO A CA 1
ATOM 720 C C . PRO A 1 91 ? 7.543 9.242 -6 1 93.38 91 PRO A C 1
ATOM 722 O O . PRO A 1 91 ? 8.234 10.172 -5.574 1 93.38 91 PRO A O 1
ATOM 725 N N . GLY A 1 92 ? 7.492 8.734 -7.273 1 88.38 92 GLY A N 1
ATOM 726 C CA . GLY A 1 92 ? 8.359 9.336 -8.273 1 88.38 92 GLY A CA 1
ATOM 727 C C . GLY A 1 92 ? 7.641 10.336 -9.164 1 88.38 92 GLY A C 1
ATOM 728 O O . GLY A 1 92 ? 8.266 11.016 -9.977 1 88.38 92 GLY A O 1
ATOM 729 N N . SER A 1 93 ? 6.293 10.367 -9.039 1 90.5 93 SER A N 1
ATOM 730 C CA . SER A 1 93 ? 5.492 11.281 -9.844 1 90.5 93 SER A CA 1
ATOM 731 C C . SER A 1 93 ? 4.164 11.594 -9.172 1 90.5 93 SER A C 1
ATOM 733 O O . SER A 1 93 ? 3.725 10.867 -8.273 1 90.5 93 SER A O 1
ATOM 735 N N . ALA A 1 94 ? 3.57 12.641 -9.664 1 93.25 94 ALA A N 1
ATOM 736 C CA . ALA A 1 94 ? 2.26 13.016 -9.148 1 93.25 94 ALA A CA 1
ATOM 737 C C . ALA A 1 94 ? 1.196 12 -9.547 1 93.25 94 ALA A C 1
ATOM 739 O O . ALA A 1 94 ? 0.227 11.781 -8.812 1 93.25 94 ALA A O 1
ATOM 740 N N . SER A 1 95 ? 1.428 11.375 -10.609 1 91.5 95 SER A N 1
ATOM 741 C CA . SER A 1 95 ? 0.438 10.453 -11.156 1 91.5 95 SER A CA 1
ATOM 742 C C . SER A 1 95 ? 0.211 9.266 -10.227 1 91.5 95 SER A C 1
ATOM 744 O O . SER A 1 95 ? -0.922 8.812 -10.055 1 91.5 95 SER A O 1
ATOM 746 N N . VAL A 1 96 ? 1.264 8.82 -9.633 1 90.81 96 VAL A N 1
ATOM 747 C CA . VAL A 1 96 ? 1.134 7.684 -8.734 1 90.81 96 VAL A CA 1
ATOM 748 C C . VAL A 1 96 ? 0.31 8.086 -7.512 1 90.81 96 VAL A C 1
ATOM 750 O O . VAL A 1 96 ? -0.512 7.301 -7.027 1 90.81 96 VAL A O 1
ATOM 753 N N . LEU A 1 97 ? 0.504 9.281 -7.098 1 94.44 97 LEU A N 1
ATOM 754 C CA . LEU A 1 97 ? -0.281 9.789 -5.977 1 94.44 97 LEU A CA 1
ATOM 755 C C . LEU A 1 97 ? -1.736 10 -6.383 1 94.44 97 LEU A C 1
ATOM 757 O O . LEU A 1 97 ? -2.65 9.648 -5.633 1 94.44 97 LEU A O 1
ATOM 761 N N . GLU A 1 98 ? -1.898 10.523 -7.539 1 92.94 98 GLU A N 1
ATOM 762 C CA . GLU A 1 98 ? -3.25 10.766 -8.039 1 92.94 98 GLU A CA 1
ATOM 763 C C . GLU A 1 98 ? -4.066 9.477 -8.062 1 92.94 98 GLU A C 1
ATOM 765 O O . GLU A 1 98 ? -5.227 9.461 -7.648 1 92.94 98 GLU A O 1
ATOM 770 N N . GLU A 1 99 ? -3.475 8.484 -8.508 1 90.75 99 GLU A N 1
ATOM 771 C CA . GLU A 1 99 ? -4.164 7.195 -8.586 1 90.75 99 GLU A CA 1
ATOM 772 C C . GLU A 1 99 ? -4.523 6.68 -7.195 1 90.75 99 GLU A C 1
ATOM 774 O O . GLU A 1 99 ? -5.613 6.137 -6.992 1 90.75 99 GLU A O 1
ATOM 779 N N . ALA A 1 100 ? -3.643 6.82 -6.297 1 93.44 100 ALA A N 1
ATOM 780 C CA . ALA A 1 100 ? -3.908 6.402 -4.922 1 93.44 100 ALA A CA 1
ATOM 781 C C . ALA A 1 100 ? -5.059 7.199 -4.316 1 93.44 100 ALA A C 1
ATOM 783 O O . ALA A 1 100 ? -5.926 6.637 -3.641 1 93.44 100 ALA A O 1
ATOM 784 N N . PHE A 1 101 ? -5.066 8.5 -4.625 1 94.62 101 PHE A N 1
ATOM 785 C CA . PHE A 1 101 ? -6.141 9.352 -4.129 1 94.62 101 PHE A CA 1
ATOM 786 C C . PHE A 1 101 ? -7.477 8.945 -4.746 1 94.62 101 PHE A C 1
ATOM 788 O O . PHE A 1 101 ? -8.5 8.93 -4.062 1 94.62 101 PHE A O 1
ATOM 795 N N . GLU A 1 102 ? -7.41 8.664 -5.977 1 90.62 102 GLU A N 1
ATOM 796 C CA . GLU A 1 102 ? -8.633 8.227 -6.645 1 90.62 102 GLU A CA 1
ATOM 797 C C . GLU A 1 102 ? -9.172 6.941 -6.027 1 90.62 102 GLU A C 1
ATOM 799 O O . GLU A 1 102 ? -10.375 6.805 -5.82 1 90.62 102 GLU A O 1
ATOM 804 N N . SER A 1 103 ? -8.273 6.066 -5.797 1 89.38 103 SER A N 1
ATOM 805 C CA . SER A 1 103 ? -8.672 4.82 -5.145 1 89.38 103 SER A CA 1
ATOM 806 C C . SER A 1 103 ? -9.258 5.082 -3.76 1 89.38 103 SER A C 1
ATOM 808 O O . SER A 1 103 ? -10.172 4.383 -3.324 1 89.38 103 SER A O 1
ATOM 810 N N . LEU A 1 104 ? -8.711 6.078 -3.076 1 92.25 104 LEU A N 1
ATOM 811 C CA . LEU A 1 104 ? -9.117 6.426 -1.722 1 92.25 104 LEU A CA 1
ATOM 812 C C . LEU A 1 104 ? -10.523 7.02 -1.716 1 92.25 104 LEU A C 1
ATOM 814 O O . LEU A 1 104 ? -11.344 6.684 -0.853 1 92.25 104 LEU A O 1
ATOM 818 N N . VAL A 1 105 ? -10.672 7.961 -2.625 1 88.88 105 VAL A N 1
ATOM 819 C CA . VAL A 1 105 ? -11.93 8.688 -2.594 1 88.88 105 VAL A CA 1
ATOM 820 C C . VAL A 1 105 ? -12.945 8 -3.504 1 88.88 105 VAL A C 1
ATOM 822 O O . VAL A 1 105 ? -14.156 8.164 -3.332 1 88.88 105 VAL A O 1
ATOM 825 N N . GLY A 1 106 ? -12.312 7.574 -4.641 1 70.88 106 GLY A N 1
ATOM 826 C CA . GLY A 1 106 ? -13.219 6.953 -5.598 1 70.88 106 GLY A CA 1
ATOM 827 C C . GLY A 1 106 ? -13.891 5.707 -5.055 1 70.88 106 GLY A C 1
ATOM 828 O O . GLY A 1 106 ? -13.445 5.133 -4.062 1 70.88 106 GLY A O 1
ATOM 829 N N . GLU A 1 107 ? -15.148 5.129 -5.438 1 50.09 107 GLU A N 1
ATOM 830 C CA . GLU A 1 107 ? -16.297 4.328 -5.055 1 50.09 107 GLU A CA 1
ATOM 831 C C . GLU A 1 107 ? -15.898 2.9 -4.703 1 50.09 107 GLU A C 1
ATOM 833 O O . GLU A 1 107 ? -15.117 2.273 -5.43 1 50.09 107 GLU A O 1
ATOM 838 N N . GLY A 1 108 ? -15.805 2.223 -3.453 1 35.25 108 GLY A N 1
ATOM 839 C CA . GLY A 1 108 ? -16.797 1.191 -3.221 1 35.25 108 GLY A CA 1
ATOM 840 C C . GLY A 1 108 ? -18.156 1.528 -3.812 1 35.25 108 GLY A C 1
ATOM 841 O O . GLY A 1 108 ? -18.438 2.693 -4.098 1 35.25 108 GLY A O 1
ATOM 842 N N . MET B 1 1 ? -1.862 -16.578 -17.391 1 48.22 1 MET B N 1
ATOM 843 C CA . MET B 1 1 ? -1.183 -16.781 -16.109 1 48.22 1 MET B CA 1
ATOM 844 C C . MET B 1 1 ? -2.123 -17.422 -15.094 1 48.22 1 MET B C 1
ATOM 846 O O . MET B 1 1 ? -2.824 -16.719 -14.359 1 48.22 1 MET B O 1
ATOM 850 N N . LYS B 1 2 ? -2.865 -18.344 -15.477 1 60.22 2 LYS B N 1
ATOM 851 C CA . LYS B 1 2 ? -4.02 -18.891 -14.773 1 60.22 2 LYS B CA 1
ATOM 852 C C . LYS B 1 2 ? -3.604 -19.547 -13.461 1 60.22 2 LYS B C 1
ATOM 854 O O . LYS B 1 2 ? -3.568 -20.781 -13.359 1 60.22 2 LYS B O 1
ATOM 859 N N . THR B 1 3 ? -2.744 -18.797 -12.633 1 78.31 3 THR B N 1
ATOM 860 C CA . THR B 1 3 ? -2.371 -19.469 -11.398 1 78.31 3 THR B CA 1
ATOM 861 C C . THR B 1 3 ? -3.451 -19.297 -10.336 1 78.31 3 THR B C 1
ATOM 863 O O . THR B 1 3 ? -4.062 -18.234 -10.234 1 78.31 3 THR B O 1
ATOM 866 N N . ARG B 1 4 ? -3.787 -20.391 -9.664 1 88.62 4 ARG B N 1
ATOM 867 C CA . ARG B 1 4 ? -4.75 -20.469 -8.57 1 88.62 4 ARG B CA 1
ATOM 868 C C . ARG B 1 4 ? -4.141 -19.969 -7.266 1 88.62 4 ARG B C 1
ATOM 870 O O . ARG B 1 4 ? -2.92 -19.969 -7.102 1 88.62 4 ARG B O 1
ATOM 877 N N . TYR B 1 5 ? -5.031 -19.578 -6.449 1 94.12 5 TYR B N 1
ATOM 878 C CA . TYR B 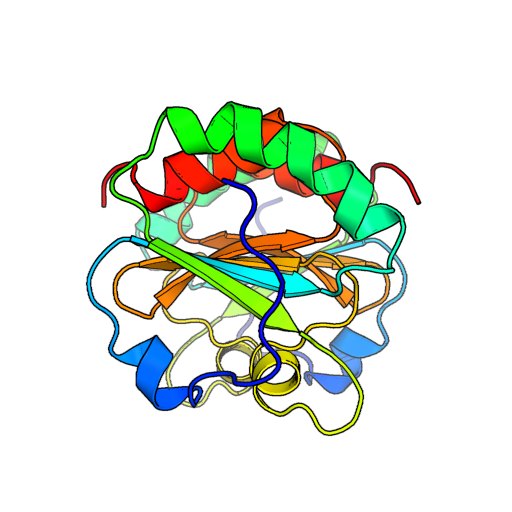1 5 ? -4.586 -19.219 -5.105 1 94.12 5 TYR B CA 1
ATOM 879 C C . TYR B 1 5 ? -4.152 -20.453 -4.332 1 94.12 5 TYR B C 1
ATOM 881 O O . TYR B 1 5 ? -4.828 -21.5 -4.375 1 94.12 5 TYR B O 1
ATOM 889 N N . SER B 1 6 ? -3.057 -20.344 -3.666 1 92.19 6 SER B N 1
ATOM 890 C CA . SER B 1 6 ? -2.535 -21.484 -2.91 1 92.19 6 SER B CA 1
ATOM 891 C C . SER B 1 6 ? -2.844 -21.344 -1.423 1 92.19 6 SER B C 1
ATOM 893 O O . SER B 1 6 ? -2.619 -20.281 -0.833 1 92.19 6 SER B O 1
ATOM 895 N N . ALA B 1 7 ? -3.23 -22.359 -0.776 1 88.25 7 ALA B N 1
ATOM 896 C CA . ALA B 1 7 ? -3.465 -22.391 0.666 1 88.25 7 ALA B CA 1
ATOM 897 C C . ALA B 1 7 ? -2.148 -22.422 1.436 1 88.25 7 ALA B C 1
ATOM 899 O O . ALA B 1 7 ? -2.102 -22.062 2.613 1 88.25 7 ALA B O 1
ATOM 900 N N . GLU B 1 8 ? -1.197 -23 0.75 1 89.69 8 GLU B N 1
ATOM 901 C CA . GLU B 1 8 ? 0.124 -23.016 1.369 1 89.69 8 GLU B CA 1
ATOM 902 C C . GLU B 1 8 ? 0.867 -21.703 1.105 1 89.69 8 GLU B C 1
ATOM 904 O O . GLU B 1 8 ? 1.321 -21.469 -0.013 1 89.69 8 GLU B O 1
ATOM 909 N N . ALA B 1 9 ? 0.886 -20.953 2.131 1 91.56 9 ALA B N 1
ATOM 910 C CA . ALA B 1 9 ? 1.568 -19.672 2.018 1 91.56 9 ALA B CA 1
ATOM 911 C C . ALA B 1 9 ? 2.941 -19.719 2.684 1 91.56 9 ALA B C 1
ATOM 913 O O . ALA B 1 9 ? 3.115 -20.375 3.717 1 91.56 9 ALA B O 1
ATOM 914 N N . PRO B 1 10 ? 3.949 -19.078 2.057 1 93.5 10 PRO B N 1
ATOM 915 C CA . PRO B 1 10 ? 5.227 -18.938 2.76 1 93.5 10 PRO B CA 1
ATOM 916 C C . PRO B 1 10 ? 5.098 -18.172 4.074 1 93.5 10 PRO B C 1
ATOM 918 O O . PRO B 1 10 ? 4.105 -17.469 4.289 1 93.5 10 PRO B O 1
ATOM 921 N N . ALA B 1 11 ? 6.086 -18.391 4.91 1 94.81 11 ALA B N 1
ATOM 922 C CA . ALA B 1 11 ? 6.168 -17.562 6.109 1 94.81 11 ALA B CA 1
ATOM 923 C C . ALA B 1 11 ? 6.543 -16.125 5.758 1 94.81 11 ALA B C 1
ATOM 925 O O . ALA B 1 11 ? 7.195 -15.875 4.742 1 94.81 11 ALA B O 1
ATOM 926 N N . ARG B 1 12 ? 6.102 -15.211 6.586 1 94.31 12 ARG B N 1
ATOM 927 C CA . ARG B 1 12 ? 6.391 -13.797 6.348 1 94.31 12 ARG B CA 1
ATOM 928 C C . ARG B 1 12 ? 7.887 -13.562 6.195 1 94.31 12 ARG B C 1
ATOM 930 O O . ARG B 1 12 ? 8.32 -12.828 5.305 1 94.31 12 ARG B O 1
ATOM 937 N N . ASP B 1 13 ? 8.711 -14.188 7.027 1 94.88 13 ASP B N 1
ATOM 938 C CA . ASP B 1 13 ? 10.156 -14.008 7.012 1 94.88 13 ASP B CA 1
ATOM 939 C C . ASP B 1 13 ? 10.75 -14.477 5.684 1 94.88 13 ASP B C 1
ATOM 941 O O . ASP B 1 13 ? 11.75 -13.922 5.219 1 94.88 13 ASP B O 1
ATOM 945 N N . GLU B 1 14 ? 10.117 -15.508 5.129 1 96.31 14 GLU B N 1
ATOM 946 C CA . GLU B 1 14 ? 10.578 -15.969 3.82 1 96.31 14 GLU B CA 1
ATOM 947 C C . GLU B 1 14 ? 10.352 -14.906 2.75 1 96.31 14 GLU B C 1
ATOM 949 O O . GLU B 1 14 ? 11.203 -14.703 1.883 1 96.31 14 GLU B O 1
ATOM 954 N N . LEU B 1 15 ? 9.227 -14.219 2.834 1 95.94 15 LEU B N 1
ATOM 955 C CA . LEU B 1 15 ? 8.938 -13.156 1.881 1 95.94 15 LEU B CA 1
ATOM 956 C C . LEU B 1 15 ? 9.898 -11.984 2.059 1 95.94 15 LEU B C 1
ATOM 958 O O . LEU B 1 15 ? 10.336 -11.383 1.077 1 95.94 15 LEU B O 1
ATOM 962 N N . ASP B 1 16 ? 10.266 -11.688 3.273 1 94.88 16 ASP B N 1
ATOM 963 C CA . ASP B 1 16 ? 11.148 -10.57 3.584 1 94.88 16 ASP B CA 1
ATOM 964 C C . ASP B 1 16 ? 12.539 -10.789 2.986 1 94.88 16 ASP B C 1
ATOM 966 O O . ASP B 1 16 ? 13.297 -9.836 2.812 1 94.88 16 ASP B O 1
ATOM 970 N N . ARG B 1 17 ? 12.812 -12.055 2.635 1 95.75 17 ARG B N 1
ATOM 971 C CA . ARG B 1 17 ? 14.148 -12.406 2.17 1 95.75 17 ARG B CA 1
ATOM 972 C C . ARG B 1 17 ? 14.18 -12.57 0.654 1 95.75 17 ARG B C 1
ATOM 974 O O . ARG B 1 17 ? 15.227 -12.867 0.076 1 95.75 17 ARG B O 1
ATOM 981 N N . LEU B 1 18 ? 13.055 -12.43 0.065 1 95.62 18 LEU B N 1
ATOM 982 C CA . LEU B 1 18 ? 12.992 -12.602 -1.384 1 95.62 18 LEU B CA 1
ATOM 983 C C . LEU B 1 18 ? 13.828 -11.531 -2.086 1 95.62 18 LEU B C 1
ATOM 985 O O . LEU B 1 18 ? 13.859 -10.383 -1.651 1 95.62 18 LEU B O 1
ATOM 989 N N . ALA B 1 19 ? 14.461 -11.945 -3.117 1 95.62 19 ALA B N 1
ATOM 990 C CA . ALA B 1 19 ? 15.18 -11.008 -3.977 1 95.62 19 ALA B CA 1
ATOM 991 C C . ALA B 1 19 ? 14.359 -10.648 -5.207 1 95.62 19 ALA B C 1
ATOM 993 O O . ALA B 1 19 ? 13.641 -11.492 -5.75 1 95.62 19 ALA B O 1
ATOM 994 N N . GLY B 1 20 ? 14.492 -9.391 -5.652 1 96.06 20 GLY B N 1
ATOM 995 C CA . GLY B 1 20 ? 13.844 -8.977 -6.887 1 96.06 20 GLY B CA 1
ATOM 996 C C . GLY B 1 20 ? 12.406 -8.547 -6.688 1 96.06 20 GLY B C 1
ATOM 997 O O . GLY B 1 20 ? 11.938 -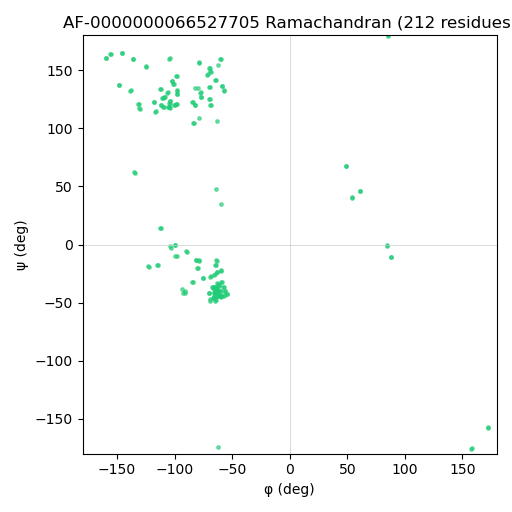8.438 -5.551 1 96.06 20 GLY B O 1
ATOM 998 N N . PRO B 1 21 ? 11.758 -8.164 -7.707 1 97.31 21 PRO B N 1
ATOM 999 C CA . PRO B 1 21 ? 10.367 -7.727 -7.637 1 97.31 21 PRO B CA 1
ATOM 1000 C C . PRO B 1 21 ? 9.391 -8.891 -7.516 1 97.31 21 PRO B C 1
ATOM 1002 O O . PRO B 1 21 ? 9.469 -9.859 -8.281 1 97.31 21 PRO B O 1
ATOM 1005 N N . THR B 1 22 ? 8.484 -8.82 -6.605 1 97.25 22 THR B N 1
ATOM 1006 C CA . THR B 1 22 ? 7.488 -9.859 -6.379 1 97.25 22 THR B CA 1
ATOM 1007 C C . THR B 1 22 ? 6.117 -9.25 -6.102 1 97.25 22 THR B C 1
ATOM 1009 O O . THR B 1 22 ? 6.004 -8.281 -5.344 1 97.25 22 THR B O 1
ATOM 1012 N N . LEU B 1 23 ? 5.145 -9.719 -6.738 1 97.62 23 LEU B N 1
ATOM 1013 C CA . LEU B 1 23 ? 3.752 -9.422 -6.438 1 97.62 23 LEU B CA 1
ATOM 1014 C C . LEU B 1 23 ? 3.123 -10.523 -5.598 1 97.62 23 LEU B C 1
ATOM 1016 O O . LEU B 1 23 ? 3.15 -11.695 -5.988 1 97.62 23 LEU B O 1
ATOM 1020 N N . VAL B 1 24 ? 2.646 -10.188 -4.434 1 97.75 24 VAL B N 1
ATOM 1021 C CA . VAL B 1 24 ? 1.859 -11.094 -3.613 1 97.75 24 VAL B CA 1
ATOM 1022 C C . VAL B 1 24 ? 0.384 -10.711 -3.678 1 97.75 24 VAL B C 1
ATOM 1024 O O . VAL B 1 24 ? 0.013 -9.586 -3.318 1 97.75 24 VAL B O 1
ATOM 1027 N N . GLU B 1 25 ? -0.392 -11.602 -4.113 1 98.19 25 GLU B N 1
ATOM 1028 C CA . GLU B 1 25 ? -1.831 -11.398 -4.246 1 98.19 25 GLU B CA 1
ATOM 1029 C C . GLU B 1 25 ? -2.604 -12.211 -3.209 1 98.19 25 GLU B C 1
ATOM 1031 O O . GLU B 1 25 ? -2.506 -13.438 -3.172 1 98.19 25 GLU B O 1
ATOM 1036 N N . PHE B 1 26 ? -3.311 -11.508 -2.373 1 98.25 26 PHE B N 1
ATOM 1037 C CA . PHE B 1 26 ? -4.156 -12.148 -1.374 1 98.25 26 PHE B CA 1
ATOM 1038 C C . PHE B 1 26 ? -5.605 -12.211 -1.847 1 98.25 26 PHE B C 1
ATOM 1040 O O . PHE B 1 26 ? -6.164 -11.195 -2.277 1 98.25 26 PHE B O 1
ATOM 1047 N N . GLY B 1 27 ? -6.23 -13.375 -1.784 1 97.75 27 GLY B N 1
ATOM 1048 C CA . GLY B 1 27 ? -7.617 -13.57 -2.186 1 97.75 27 GLY B CA 1
ATOM 1049 C C . GLY B 1 27 ? -8.031 -15.031 -2.189 1 97.75 27 GLY B C 1
ATOM 1050 O O . GLY B 1 27 ? -7.562 -15.812 -1.368 1 97.75 27 GLY B O 1
ATOM 1051 N N . THR B 1 28 ? -9.047 -15.25 -2.959 1 96.31 28 THR B N 1
ATOM 1052 C CA . THR B 1 28 ? -9.516 -16.609 -3.184 1 96.31 28 THR B CA 1
ATOM 1053 C C . THR B 1 28 ? -10.047 -16.781 -4.602 1 96.31 28 THR B C 1
ATOM 1055 O O . THR B 1 28 ? -10.336 -15.789 -5.281 1 96.31 28 THR B O 1
ATOM 1058 N N . ASP B 1 29 ? -10.203 -18.094 -4.992 1 95.31 29 ASP B N 1
ATOM 1059 C CA . ASP B 1 29 ? -10.688 -18.375 -6.34 1 95.31 29 ASP B CA 1
ATOM 1060 C C . ASP B 1 29 ? -12.195 -18.188 -6.434 1 95.31 29 ASP B C 1
ATOM 1062 O O . ASP B 1 29 ? -12.75 -18.094 -7.527 1 95.31 29 ASP B O 1
ATOM 1066 N N . TRP B 1 30 ? -12.875 -18.094 -5.363 1 94.75 30 TRP B N 1
ATOM 1067 C CA . TRP B 1 30 ? -14.336 -18.078 -5.383 1 94.75 30 TRP B CA 1
ATOM 1068 C C . TRP B 1 30 ? -14.867 -16.719 -4.961 1 94.75 30 TRP B C 1
ATOM 1070 O O . TRP B 1 30 ? -16.031 -16.594 -4.578 1 94.75 30 TRP B O 1
ATOM 1080 N N . CYS B 1 31 ? -14.094 -15.812 -4.941 1 95.25 31 CYS B N 1
ATOM 1081 C CA . CYS B 1 31 ? -14.516 -14.453 -4.648 1 95.25 31 CYS B CA 1
ATOM 1082 C C . CYS B 1 31 ? -14.727 -13.656 -5.934 1 95.25 31 CYS B C 1
ATOM 1084 O O . CYS B 1 31 ? -13.844 -13.625 -6.793 1 95.25 31 CYS B O 1
ATOM 1086 N N . GLY B 1 32 ? -15.789 -12.945 -6.109 1 96 32 GLY B N 1
ATOM 1087 C CA . GLY B 1 32 ? -16.141 -12.219 -7.32 1 96 32 GLY B CA 1
ATOM 1088 C C . GLY B 1 32 ? -15.18 -11.086 -7.637 1 96 32 GLY B C 1
ATOM 1089 O O . GLY B 1 32 ? -14.766 -10.922 -8.789 1 96 32 GLY B O 1
ATOM 1090 N N . HIS B 1 33 ? -14.898 -10.289 -6.66 1 96.25 33 HIS B N 1
ATOM 1091 C CA . HIS B 1 33 ? -13.945 -9.211 -6.871 1 96.25 33 HIS B CA 1
ATOM 1092 C C . HIS B 1 33 ? -12.578 -9.75 -7.281 1 96.25 33 HIS B C 1
ATOM 1094 O O . HIS B 1 33 ? -11.875 -9.125 -8.086 1 96.25 33 HIS B O 1
ATOM 1100 N N . CYS B 1 34 ? -12.164 -10.805 -6.695 1 97.31 34 CYS B N 1
ATOM 1101 C CA . CYS B 1 34 ? -10.898 -11.43 -7.059 1 97.31 34 CYS B CA 1
ATOM 1102 C C . CYS B 1 34 ? -10.906 -11.875 -8.516 1 97.31 34 CYS B C 1
ATOM 1104 O O . CYS B 1 34 ? -9.953 -11.633 -9.25 1 97.31 34 CYS B O 1
ATOM 1106 N N . GLN B 1 35 ? -11.984 -12.438 -8.836 1 96.25 35 GLN B N 1
ATOM 1107 C CA . GLN B 1 35 ? -12.125 -12.875 -10.227 1 96.25 35 GLN B CA 1
ATOM 1108 C C . GLN B 1 35 ? -12.102 -11.68 -11.18 1 96.25 35 GLN B C 1
ATOM 1110 O O . GLN B 1 35 ? -11.445 -11.727 -12.227 1 96.25 35 GLN B O 1
ATOM 1115 N N . ALA B 1 36 ? -12.727 -10.672 -10.828 1 95.81 36 ALA B N 1
ATOM 1116 C CA . ALA B 1 36 ? -12.82 -9.484 -11.672 1 95.81 36 ALA B CA 1
ATOM 1117 C C . ALA B 1 36 ? -11.453 -8.836 -11.852 1 95.81 36 ALA B C 1
ATOM 1119 O O . ALA B 1 36 ? -11.203 -8.172 -12.867 1 95.81 36 ALA B O 1
ATOM 1120 N N . ALA B 1 37 ? -10.586 -9.016 -10.945 1 96.12 37 ALA B N 1
ATOM 1121 C CA . ALA B 1 37 ? -9.273 -8.383 -10.984 1 96.12 37 ALA B CA 1
ATOM 1122 C C . ALA B 1 37 ? -8.328 -9.133 -11.922 1 96.12 37 ALA B C 1
ATOM 1124 O O . ALA B 1 37 ? -7.32 -8.586 -12.375 1 96.12 37 ALA B O 1
ATOM 1125 N N . GLN B 1 38 ? -8.633 -10.375 -12.203 1 96.5 38 GLN B N 1
ATOM 1126 C CA . GLN B 1 38 ? -7.676 -11.219 -12.914 1 96.5 38 GLN B CA 1
ATOM 1127 C C . GLN B 1 38 ? -7.434 -10.695 -14.328 1 96.5 38 GLN B C 1
ATOM 1129 O O . GLN B 1 38 ? -6.285 -10.594 -14.766 1 96.5 38 GLN B O 1
ATOM 1134 N N . PRO B 1 39 ? -8.453 -10.336 -15.07 1 95.75 39 PRO B N 1
ATOM 1135 C CA . PRO B 1 39 ? -8.172 -9.812 -16.406 1 95.75 39 PRO B CA 1
ATOM 1136 C C . PRO B 1 39 ? -7.383 -8.5 -16.375 1 95.75 39 PRO B C 1
ATOM 1138 O O . PRO B 1 39 ? -6.566 -8.242 -17.266 1 95.75 39 PRO B O 1
ATOM 1141 N N . LEU B 1 40 ? -7.664 -7.633 -15.406 1 94.81 40 LEU B N 1
ATOM 1142 C CA . LEU B 1 40 ? -6.906 -6.395 -15.258 1 94.81 40 LEU B CA 1
ATOM 1143 C C . LEU B 1 40 ? -5.43 -6.684 -15.023 1 94.81 40 LEU B C 1
ATOM 1145 O O . LEU B 1 40 ? -4.562 -6.043 -15.617 1 94.81 40 LEU B O 1
ATOM 1149 N N . LEU B 1 41 ? -5.172 -7.633 -14.164 1 96.25 41 LEU B N 1
ATOM 1150 C CA . LEU B 1 41 ? -3.797 -8 -13.844 1 96.25 41 LEU B CA 1
ATOM 1151 C C . LEU B 1 41 ? -3.098 -8.594 -15.062 1 96.25 41 LEU B C 1
ATOM 1153 O O . LEU B 1 41 ? -1.946 -8.258 -15.352 1 96.25 41 LEU B O 1
ATOM 1157 N N . ALA B 1 42 ? -3.801 -9.469 -15.734 1 94.25 42 ALA B N 1
ATOM 1158 C CA . ALA B 1 42 ? -3.229 -10.133 -16.906 1 94.25 42 ALA B CA 1
ATOM 1159 C C . ALA B 1 42 ? -2.787 -9.117 -17.953 1 94.25 42 ALA B C 1
ATOM 1161 O O . ALA B 1 42 ? -1.729 -9.266 -18.562 1 94.25 42 ALA B O 1
ATOM 1162 N N . GLU B 1 43 ? -3.506 -8.117 -18.062 1 92.5 43 GLU B N 1
ATOM 1163 C CA . GLU B 1 43 ? -3.213 -7.055 -19.031 1 92.5 43 GLU B CA 1
ATOM 1164 C C . GLU B 1 43 ? -1.884 -6.375 -18.703 1 92.5 43 GLU B C 1
ATOM 1166 O O . GLU B 1 43 ? -1.11 -6.059 -19.609 1 92.5 43 GLU B O 1
ATOM 1171 N N . VAL B 1 44 ? -1.626 -6.211 -17.516 1 94.19 44 VAL B N 1
ATOM 1172 C CA . VAL B 1 44 ? -0.462 -5.445 -17.094 1 94.19 44 VAL B CA 1
ATOM 1173 C C . VAL B 1 44 ? 0.735 -6.375 -16.922 1 94.19 44 VAL B C 1
ATOM 1175 O O . VAL B 1 44 ? 1.854 -6.039 -17.312 1 94.19 44 VAL B O 1
ATOM 1178 N N . PHE B 1 45 ? 0.49 -7.539 -16.344 1 93.5 45 PHE B N 1
ATOM 1179 C CA . PHE B 1 45 ? 1.535 -8.469 -15.938 1 93.5 45 PHE B CA 1
ATOM 1180 C C . PHE B 1 45 ? 2.383 -8.891 -17.125 1 93.5 45 PHE B C 1
ATOM 1182 O O . PHE B 1 45 ? 3.584 -9.133 -16.984 1 93.5 45 PHE B O 1
ATOM 1189 N N . SER B 1 46 ? 1.759 -8.953 -18.266 1 91.81 46 SER B N 1
ATOM 1190 C CA . SER B 1 46 ? 2.443 -9.383 -19.469 1 91.81 46 SER B CA 1
ATOM 1191 C C . SER B 1 46 ? 3.621 -8.477 -19.797 1 91.81 46 SER B C 1
ATOM 1193 O O . SER B 1 46 ? 4.602 -8.914 -20.406 1 91.81 46 SER B O 1
ATOM 1195 N N . ASP B 1 47 ? 3.643 -7.32 -19.344 1 93.56 47 ASP B N 1
ATOM 1196 C CA . ASP B 1 47 ? 4.688 -6.34 -19.609 1 93.56 47 ASP B CA 1
ATOM 1197 C C . ASP B 1 47 ? 5.816 -6.441 -18.594 1 93.56 47 ASP B C 1
ATOM 1199 O O . ASP B 1 47 ? 6.871 -5.828 -18.766 1 93.56 47 ASP B O 1
ATOM 1203 N N . TYR B 1 48 ? 5.652 -7.266 -17.578 1 94.88 48 TYR B N 1
ATOM 1204 C CA . TYR B 1 48 ? 6.637 -7.348 -16.5 1 94.88 48 TYR B CA 1
ATOM 1205 C C . TYR B 1 48 ? 6.949 -8.805 -16.156 1 94.88 48 TYR B C 1
ATOM 1207 O O . TYR B 1 48 ? 6.766 -9.227 -15.016 1 94.88 48 TYR B O 1
ATOM 1215 N N . PRO B 1 49 ? 7.465 -9.523 -17.109 1 92.38 49 PRO B N 1
ATOM 1216 C CA . PRO B 1 49 ? 7.723 -10.945 -16.906 1 92.38 49 PRO B CA 1
ATOM 1217 C C . PRO B 1 49 ? 8.75 -11.211 -15.812 1 92.38 49 PRO B C 1
ATOM 1219 O O . PRO B 1 49 ? 8.859 -12.336 -15.312 1 92.38 49 PRO B O 1
ATOM 1222 N N . GLU B 1 50 ? 9.484 -10.227 -15.375 1 94.62 50 GLU B N 1
ATOM 1223 C CA . GLU B 1 50 ? 10.516 -10.383 -14.359 1 94.62 50 GLU B CA 1
ATOM 1224 C C . GLU B 1 50 ? 9.922 -10.391 -12.953 1 94.62 50 GLU B C 1
ATOM 1226 O O . GLU B 1 50 ? 10.594 -10.742 -11.984 1 94.62 50 GLU B O 1
ATOM 1231 N N . VAL B 1 51 ? 8.688 -10 -12.867 1 96.25 51 VAL B N 1
ATOM 1232 C CA . VAL B 1 51 ? 8.047 -9.906 -11.562 1 96.25 51 VAL B CA 1
ATOM 1233 C C . VAL B 1 51 ? 7.5 -11.281 -11.156 1 96.25 51 VAL B C 1
ATOM 1235 O O . VAL B 1 51 ? 6.707 -11.875 -11.891 1 96.25 51 VAL B O 1
ATOM 1238 N N . GLY B 1 52 ? 7.957 -11.766 -9.984 1 95.75 52 GLY B N 1
ATOM 1239 C CA . GLY B 1 52 ? 7.336 -12.953 -9.43 1 95.75 52 GLY B CA 1
ATOM 1240 C C . GLY B 1 52 ? 5.918 -12.711 -8.945 1 95.75 52 GLY B C 1
ATOM 1241 O O . GLY B 1 52 ? 5.574 -11.602 -8.539 1 95.75 52 GLY B O 1
ATOM 1242 N N . HIS B 1 53 ? 5.152 -13.766 -9.039 1 96.31 53 HIS B N 1
ATOM 1243 C CA . HIS B 1 53 ? 3.754 -13.648 -8.633 1 96.31 53 HIS B CA 1
ATOM 1244 C C . HIS B 1 53 ? 3.359 -14.789 -7.691 1 96.31 53 HIS B C 1
ATOM 1246 O O . HIS B 1 53 ? 3.406 -15.961 -8.07 1 96.31 53 HIS B O 1
ATOM 1252 N N . LEU B 1 54 ? 3.006 -14.43 -6.496 1 96.19 54 LEU B N 1
ATOM 1253 C CA . LEU B 1 54 ? 2.504 -15.375 -5.504 1 96.19 54 LEU B CA 1
ATOM 1254 C C . LEU B 1 54 ? 1.029 -15.117 -5.211 1 96.19 54 LEU B C 1
ATOM 1256 O O . LEU B 1 54 ? 0.656 -14.023 -4.789 1 96.19 54 LEU B O 1
ATOM 1260 N N . LYS B 1 55 ? 0.265 -16.094 -5.457 1 96.88 55 LYS B N 1
ATOM 1261 C CA . LYS B 1 55 ? -1.151 -16.031 -5.109 1 96.88 55 LYS B CA 1
ATOM 1262 C C . LYS B 1 55 ? -1.432 -16.781 -3.809 1 96.88 55 LYS B C 1
ATOM 1264 O O . LYS B 1 55 ? -1.263 -18 -3.74 1 96.88 55 LYS B O 1
ATOM 1269 N N . VAL B 1 56 ? -1.925 -16.062 -2.879 1 97.31 56 VAL B N 1
ATOM 1270 C CA . VAL B 1 56 ? -2.092 -16.625 -1.539 1 97.31 56 VAL B CA 1
ATOM 1271 C C . VAL B 1 56 ? -3.572 -16.641 -1.167 1 97.31 56 VAL B C 1
ATOM 1273 O O . VAL B 1 56 ? -4.242 -15.602 -1.21 1 97.31 56 VAL B O 1
ATOM 1276 N N . GLU B 1 57 ? -4.082 -17.812 -0.855 1 96.44 57 GLU B N 1
ATOM 1277 C CA . GLU B 1 57 ? -5.43 -17.891 -0.3 1 96.44 57 GLU B CA 1
ATOM 1278 C C . GLU B 1 57 ? -5.484 -17.297 1.106 1 96.44 57 GLU B C 1
ATOM 1280 O O . GLU B 1 57 ? -4.719 -17.703 1.984 1 96.44 57 GLU B O 1
ATOM 1285 N N . ASP B 1 58 ? -6.305 -16.281 1.237 1 96.12 58 ASP B N 1
ATOM 1286 C CA . ASP B 1 58 ? -6.449 -15.609 2.527 1 96.12 58 ASP B CA 1
ATOM 1287 C C . ASP B 1 58 ? -7.75 -16.016 3.215 1 96.12 58 ASP B C 1
ATOM 1289 O O . ASP B 1 58 ? -8.641 -16.594 2.584 1 96.12 58 ASP B O 1
ATOM 1293 N N . GLY B 1 59 ? -7.809 -15.789 4.586 1 91.06 59 GLY B N 1
ATOM 1294 C CA . GLY B 1 59 ? -8.961 -16.172 5.391 1 91.06 59 GLY B CA 1
ATOM 1295 C C . GLY B 1 59 ? -8.625 -16.344 6.859 1 91.06 59 GLY B C 1
ATOM 1296 O O . GLY B 1 59 ? -7.516 -16.031 7.293 1 91.06 59 GLY B O 1
ATOM 1297 N N . PRO B 1 60 ? -9.633 -16.766 7.566 1 88.31 60 PRO B N 1
ATOM 1298 C CA . PRO B 1 60 ? -9.406 -16.984 9 1 88.31 60 PRO B CA 1
ATOM 1299 C C . PRO B 1 60 ? -8.266 -17.969 9.266 1 88.31 60 PRO B C 1
ATOM 1301 O O . PRO B 1 60 ? -8.164 -19 8.609 1 88.31 60 PRO B O 1
ATOM 1304 N N . GLY B 1 61 ? -7.395 -17.641 10.141 1 86.25 61 GLY B N 1
ATOM 1305 C CA . GLY B 1 61 ? -6.309 -18.516 10.547 1 86.25 61 GLY B CA 1
ATOM 1306 C C . GLY B 1 61 ? -5.078 -18.375 9.672 1 86.25 61 GLY B C 1
ATOM 1307 O O . GLY B 1 61 ? -4.039 -18.984 9.953 1 86.25 61 GLY B O 1
ATOM 1308 N N . ARG B 1 62 ? -5.266 -17.688 8.625 1 89.31 62 ARG B N 1
ATOM 1309 C CA . ARG B 1 62 ? -4.129 -17.5 7.73 1 89.31 62 ARG B CA 1
ATOM 1310 C C . ARG B 1 62 ? -3.232 -16.359 8.219 1 89.31 62 ARG B C 1
ATOM 1312 O O . ARG B 1 62 ? -3.621 -15.188 8.172 1 89.31 62 ARG B O 1
ATOM 1319 N N . ARG B 1 63 ? -2.055 -16.672 8.484 1 92.12 63 ARG B N 1
ATOM 1320 C CA . ARG B 1 63 ? -1.182 -15.758 9.219 1 92.12 63 ARG B CA 1
ATOM 1321 C C . ARG B 1 63 ? -0.538 -14.742 8.281 1 92.12 63 ARG B C 1
ATOM 1323 O O . ARG B 1 63 ? -0.289 -13.594 8.672 1 92.12 63 ARG B O 1
ATOM 1330 N N . LEU B 1 64 ? -0.304 -15.203 7.074 1 95.31 64 LEU B N 1
ATOM 1331 C CA . LEU B 1 64 ? 0.445 -14.312 6.191 1 95.31 64 LEU B CA 1
ATOM 1332 C C . LEU B 1 64 ? -0.363 -13.055 5.871 1 95.31 64 LEU B C 1
ATOM 1334 O O . LEU B 1 64 ? 0.145 -11.938 5.984 1 95.31 64 LEU B O 1
ATOM 1338 N N . GLY B 1 65 ? -1.698 -13.211 5.508 1 95 6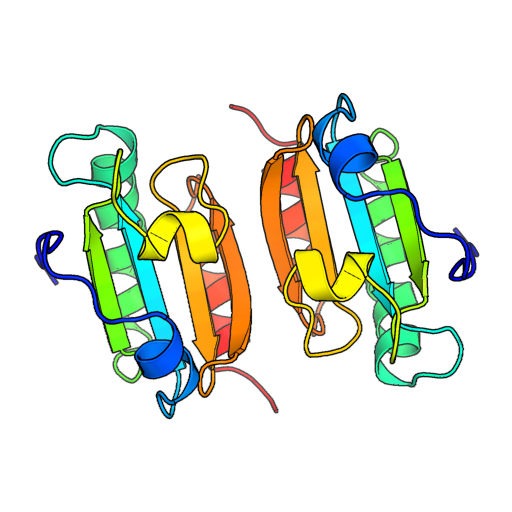5 GLY B N 1
ATOM 1339 C CA . GLY B 1 65 ? -2.559 -12.062 5.266 1 95 65 GLY B CA 1
ATOM 1340 C C . GLY B 1 65 ? -2.633 -11.109 6.449 1 95 65 GLY B C 1
ATOM 1341 O O . GLY B 1 65 ? -2.578 -9.891 6.281 1 95 65 GLY B O 1
ATOM 1342 N N . ARG B 1 66 ? -2.689 -11.672 7.629 1 92.25 66 ARG B N 1
ATOM 1343 C CA . ARG B 1 66 ? -2.734 -10.867 8.844 1 92.25 66 ARG B CA 1
ATOM 1344 C C . ARG B 1 66 ? -1.459 -10.047 9.008 1 92.25 66 ARG B C 1
ATOM 1346 O O . ARG B 1 66 ? -1.511 -8.883 9.391 1 92.25 66 ARG B O 1
ATOM 1353 N N . SER B 1 67 ? -0.344 -10.695 8.703 1 92.62 67 SER B N 1
ATOM 1354 C C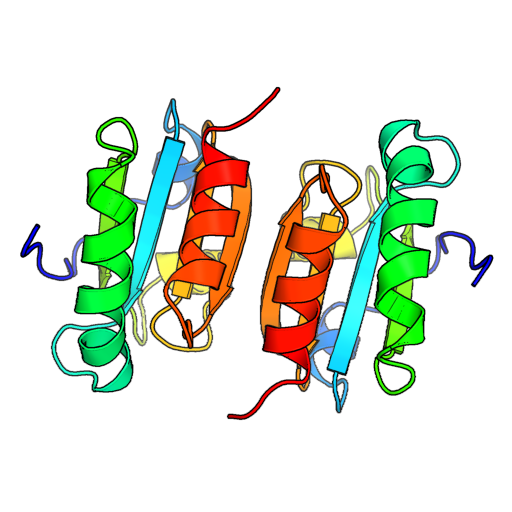A . SER B 1 67 ? 0.939 -10.016 8.836 1 92.62 67 SER B CA 1
ATOM 1355 C C . SER B 1 67 ? 1.03 -8.82 7.898 1 92.62 67 SER B C 1
ATOM 1357 O O . SER B 1 67 ? 1.769 -7.867 8.164 1 92.62 67 SER B O 1
ATOM 1359 N N . PHE B 1 68 ? 0.28 -8.812 6.832 1 93.88 68 PHE B N 1
ATOM 1360 C CA . PHE B 1 68 ? 0.245 -7.703 5.883 1 93.88 68 PHE B CA 1
ATOM 1361 C C . PHE B 1 68 ? -0.964 -6.812 6.133 1 93.88 68 PHE B C 1
ATOM 1363 O O . PHE B 1 68 ? -1.211 -5.863 5.383 1 93.88 68 PHE B O 1
ATOM 1370 N N . GLN B 1 69 ? -1.722 -7.191 7.117 1 90.38 69 GLN B N 1
ATOM 1371 C CA . GLN B 1 69 ? -2.908 -6.43 7.484 1 90.38 69 GLN B CA 1
ATOM 1372 C C . GLN B 1 69 ? -3.904 -6.367 6.332 1 90.38 69 GLN B C 1
ATOM 1374 O O . GLN B 1 69 ? -4.457 -5.305 6.035 1 90.38 69 GLN B O 1
ATOM 1379 N N . VAL B 1 70 ? -4.148 -7.469 5.707 1 94.44 70 VAL B N 1
ATOM 1380 C CA . VAL B 1 70 ? -5.129 -7.586 4.633 1 94.44 70 VAL B CA 1
ATOM 1381 C C . VAL B 1 70 ? -6.535 -7.621 5.219 1 94.44 70 VAL B C 1
ATOM 1383 O O . VAL B 1 70 ? -6.836 -8.453 6.078 1 94.44 70 VAL B O 1
ATOM 1386 N N . LYS B 1 71 ? -7.344 -6.73 4.688 1 91.56 71 LYS B N 1
ATOM 1387 C CA . LYS B 1 71 ? -8.711 -6.656 5.207 1 91.56 71 LYS B CA 1
ATOM 1388 C C . LYS B 1 71 ? -9.727 -6.871 4.094 1 91.56 71 LYS B C 1
ATOM 1390 O O . LYS B 1 71 ? -10.898 -7.152 4.363 1 91.56 71 LYS B O 1
ATOM 1395 N N . LEU B 1 72 ? -9.336 -6.699 2.848 1 93.88 72 LEU B N 1
ATOM 1396 C CA . LEU B 1 72 ? -10.195 -6.867 1.68 1 93.88 72 LEU B CA 1
ATOM 1397 C C . LEU B 1 72 ? -9.469 -7.633 0.579 1 93.88 72 LEU B C 1
ATOM 1399 O O . LEU B 1 72 ? -8.242 -7.676 0.554 1 93.88 72 LEU B O 1
ATOM 1403 N N . TRP B 1 73 ? -10.398 -8.164 -0.27 1 96.12 73 TRP B N 1
ATOM 1404 C CA . TRP B 1 73 ? -9.852 -8.914 -1.394 1 96.12 73 TRP B CA 1
ATOM 1405 C C . TRP B 1 73 ? -10.367 -8.367 -2.721 1 96.12 73 TRP B C 1
ATOM 1407 O O . TRP B 1 73 ? -11.492 -7.867 -2.795 1 96.12 73 TRP B O 1
ATOM 1417 N N . PRO B 1 74 ? -9.461 -8.602 -3.791 1 97.5 74 PRO B N 1
ATOM 1418 C CA . PRO B 1 74 ? -8.047 -8.969 -3.684 1 97.5 74 PRO B CA 1
ATOM 1419 C C . PRO B 1 74 ? -7.176 -7.816 -3.184 1 97.5 74 PRO B C 1
ATOM 1421 O O . PRO B 1 74 ? -7.531 -6.648 -3.355 1 97.5 74 PRO B O 1
ATOM 1424 N N . THR B 1 75 ? -6.191 -8.062 -2.477 1 97.81 75 THR B N 1
ATOM 1425 C CA . THR B 1 75 ? -5.125 -7.121 -2.145 1 97.81 75 THR B CA 1
ATOM 1426 C C . THR B 1 75 ? -3.818 -7.523 -2.822 1 97.81 75 THR B C 1
ATOM 1428 O O . THR B 1 75 ? -3.398 -8.68 -2.736 1 97.81 75 THR B O 1
ATOM 1431 N N . PHE B 1 76 ? -3.285 -6.602 -3.516 1 98 76 PHE B N 1
ATOM 1432 C CA . PHE B 1 76 ? -2.01 -6.781 -4.199 1 98 76 PHE B CA 1
ATOM 1433 C C . PHE B 1 76 ? -0.892 -6.059 -3.459 1 98 76 PHE B C 1
ATOM 1435 O O . PHE B 1 76 ? -0.923 -4.832 -3.322 1 98 76 PHE B O 1
ATOM 1442 N N . VAL B 1 77 ? 0.066 -6.793 -2.982 1 97.94 77 VAL B N 1
ATOM 1443 C CA . VAL B 1 77 ? 1.233 -6.238 -2.311 1 97.94 77 VAL B CA 1
ATOM 1444 C C . VAL B 1 77 ? 2.467 -6.391 -3.197 1 97.94 77 VAL B C 1
ATOM 1446 O O . VAL B 1 77 ? 2.781 -7.496 -3.646 1 97.94 77 VAL B O 1
ATOM 1449 N N . PHE B 1 78 ? 3.146 -5.305 -3.424 1 97.56 78 PHE B N 1
ATOM 1450 C CA . PHE B 1 78 ? 4.32 -5.293 -4.285 1 97.56 78 PHE B CA 1
ATOM 1451 C C . PHE B 1 78 ? 5.598 -5.195 -3.461 1 97.56 78 PHE B C 1
ATOM 1453 O O . PHE B 1 78 ? 5.809 -4.215 -2.742 1 97.56 78 PHE B O 1
ATOM 1460 N N . LEU B 1 79 ? 6.395 -6.188 -3.59 1 97.12 79 LEU B N 1
ATOM 1461 C CA . LEU B 1 79 ? 7.629 -6.273 -2.818 1 97.12 79 LEU B CA 1
ATOM 1462 C C . LEU B 1 79 ? 8.844 -6.141 -3.727 1 97.12 79 LEU B C 1
ATOM 1464 O O . LEU B 1 79 ? 8.883 -6.73 -4.809 1 97.12 79 LEU B O 1
ATOM 1468 N N . ARG B 1 80 ? 9.766 -5.34 -3.305 1 95.94 80 ARG B N 1
ATOM 1469 C CA . ARG B 1 80 ? 11.109 -5.332 -3.885 1 95.94 80 ARG B CA 1
ATOM 1470 C C . ARG B 1 80 ? 12.156 -5.734 -2.854 1 95.94 80 ARG B C 1
ATOM 1472 O O . ARG B 1 80 ? 12.328 -5.059 -1.839 1 95.94 80 ARG B O 1
ATOM 1479 N N . ASP B 1 81 ? 12.75 -6.867 -3.123 1 95.56 81 ASP B N 1
ATOM 1480 C CA . ASP B 1 81 ? 13.727 -7.395 -2.176 1 95.56 81 ASP B CA 1
ATOM 1481 C C . ASP B 1 81 ? 13.133 -7.512 -0.777 1 95.56 81 ASP B C 1
ATOM 1483 O O . ASP B 1 81 ? 13.734 -7.07 0.202 1 95.56 81 ASP B O 1
ATOM 1487 N N . GLY B 1 82 ? 11.859 -7.965 -0.759 1 94.94 82 GLY B N 1
ATOM 1488 C CA . GLY B 1 82 ? 11.18 -8.266 0.49 1 94.94 82 GLY B CA 1
ATOM 1489 C C . GLY B 1 82 ? 10.555 -7.047 1.14 1 94.94 82 GLY B C 1
AT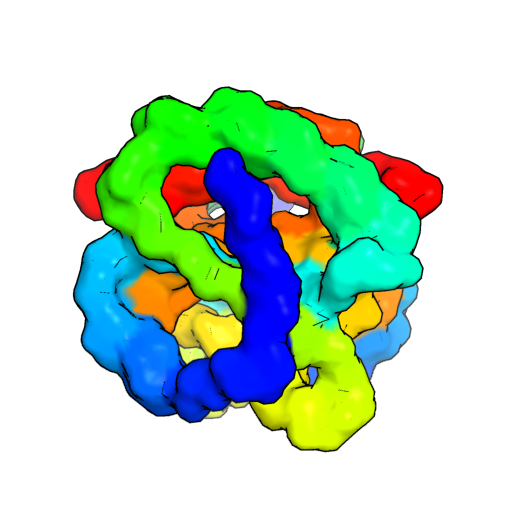OM 1490 O O . GLY B 1 82 ? 9.914 -7.156 2.186 1 94.94 82 GLY B O 1
ATOM 1491 N N . ARG B 1 83 ? 10.727 -5.863 0.499 1 93.62 83 ARG B N 1
ATOM 1492 C CA . ARG B 1 83 ? 10.188 -4.621 1.05 1 93.62 83 ARG B CA 1
ATOM 1493 C C . ARG B 1 83 ? 8.961 -4.164 0.269 1 93.62 83 ARG B C 1
ATOM 1495 O O . ARG B 1 83 ? 8.969 -4.152 -0.963 1 93.62 83 ARG B O 1
ATOM 1502 N N . GLU B 1 84 ? 7.895 -3.842 1.012 1 96.06 84 GLU B N 1
ATOM 1503 C CA . GLU B 1 84 ? 6.688 -3.361 0.349 1 96.06 84 GLU B CA 1
ATOM 1504 C C . GLU B 1 84 ? 6.898 -1.97 -0.242 1 96.06 84 GLU B C 1
ATOM 1506 O O . GLU B 1 84 ? 7.277 -1.038 0.47 1 96.06 84 GLU B O 1
ATOM 1511 N N . VAL B 1 85 ? 6.621 -1.864 -1.534 1 94.5 85 VAL B N 1
ATOM 1512 C CA . VAL B 1 85 ? 6.84 -0.577 -2.186 1 94.5 85 VAL B CA 1
ATOM 1513 C C . VAL B 1 85 ? 5.504 -0.001 -2.652 1 94.5 85 VAL B C 1
ATOM 1515 O O . VAL B 1 85 ? 5.41 1.188 -2.965 1 94.5 85 VAL B O 1
ATOM 1518 N N . ALA B 1 86 ? 4.512 -0.841 -2.74 1 95.56 86 ALA B N 1
ATOM 1519 C CA . ALA B 1 86 ? 3.168 -0.417 -3.131 1 95.56 86 ALA B CA 1
ATOM 1520 C C . ALA B 1 86 ? 2.121 -1.431 -2.684 1 95.56 86 ALA B C 1
ATOM 1522 O O . ALA B 1 86 ? 2.445 -2.586 -2.402 1 95.56 86 ALA B O 1
ATOM 1523 N N . ARG B 1 87 ? 0.937 -0.993 -2.627 1 97 87 ARG B N 1
ATOM 1524 C CA . ARG B 1 87 ? -0.224 -1.818 -2.311 1 97 87 ARG B CA 1
ATOM 1525 C C . ARG B 1 87 ? -1.468 -1.317 -3.037 1 97 87 ARG B C 1
ATOM 1527 O O . ARG B 1 87 ? -1.698 -0.109 -3.121 1 97 87 ARG B O 1
ATOM 1534 N N . VAL B 1 88 ? -2.211 -2.223 -3.547 1 95.69 88 VAL B N 1
ATOM 1535 C CA . VAL B 1 88 ? -3.475 -1.905 -4.203 1 95.69 88 VAL B CA 1
ATOM 1536 C C . VAL B 1 88 ? -4.574 -2.828 -3.68 1 95.69 88 VAL B C 1
ATOM 1538 O O . VAL B 1 88 ? -4.453 -4.051 -3.752 1 95.69 88 VAL B O 1
ATOM 1541 N N . VAL B 1 89 ? -5.551 -2.246 -3.133 1 95.44 89 VAL B N 1
ATOM 1542 C CA . VAL B 1 89 ? -6.688 -3.012 -2.627 1 95.44 89 VAL B CA 1
ATOM 1543 C C . VAL B 1 89 ? -7.867 -2.881 -3.588 1 95.44 89 VAL B C 1
ATOM 1545 O O . VAL B 1 89 ? -8.289 -1.769 -3.912 1 95.44 89 VAL B O 1
ATOM 1548 N N . ARG B 1 90 ? -8.406 -4.012 -4.098 1 94.19 90 ARG B N 1
ATOM 1549 C CA . ARG B 1 90 ? -9.555 -4.062 -4.988 1 94.19 90 ARG B CA 1
ATOM 1550 C C . ARG B 1 90 ? -9.406 -3.078 -6.141 1 94.19 90 ARG B C 1
ATOM 1552 O O . ARG B 1 90 ? -10.18 -2.129 -6.262 1 94.19 90 ARG B O 1
ATOM 1559 N N . PRO B 1 91 ? -8.414 -3.432 -6.988 1 93.38 91 PRO B N 1
ATOM 1560 C CA . PRO B 1 91 ? -8.211 -2.529 -8.125 1 93.38 91 PRO B CA 1
ATOM 1561 C C . PRO B 1 91 ? -9.453 -2.377 -8.992 1 93.38 91 PRO B C 1
ATOM 1563 O O . PRO B 1 91 ? -10.125 -3.365 -9.297 1 93.38 91 PRO B O 1
ATOM 1566 N N . GLY B 1 92 ? -9.664 -1.066 -9.328 1 88.38 92 GLY B N 1
ATOM 1567 C CA . GLY B 1 92 ? -10.82 -0.769 -10.164 1 88.38 92 GLY B CA 1
ATOM 1568 C C . GLY B 1 92 ? -10.477 -0.635 -11.633 1 88.38 92 GLY B C 1
ATOM 1569 O O . GLY B 1 92 ? -11.367 -0.51 -12.477 1 88.38 92 GLY B O 1
ATOM 1570 N N . SER B 1 93 ? -9.156 -0.598 -11.93 1 90.38 93 SER B N 1
ATOM 1571 C CA . SER B 1 93 ? -8.711 -0.457 -13.312 1 90.38 93 SER B CA 1
ATOM 1572 C C . SER B 1 93 ? -7.301 -1.016 -13.5 1 90.38 93 SER B C 1
ATOM 1574 O O . SER B 1 93 ? -6.562 -1.189 -12.523 1 90.38 93 SER B O 1
ATOM 1576 N N . ALA B 1 94 ? -6.973 -1.216 -14.75 1 93.31 94 ALA B N 1
ATOM 1577 C CA . ALA B 1 94 ? -5.633 -1.692 -15.07 1 93.31 94 ALA B CA 1
ATOM 1578 C C . ALA B 1 94 ? -4.586 -0.616 -14.789 1 93.31 94 ALA B C 1
ATOM 1580 O O . ALA B 1 94 ? -3.445 -0.926 -14.438 1 93.31 94 ALA B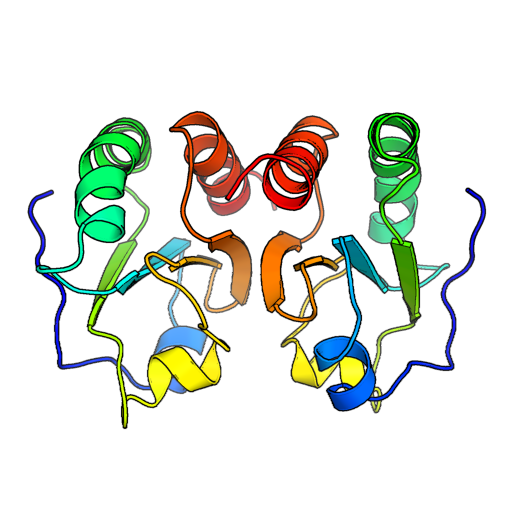 O 1
ATOM 1581 N N . SER B 1 95 ? -4.988 0.56 -14.875 1 91.38 95 SER B N 1
ATOM 1582 C CA . SER B 1 95 ? -4.062 1.678 -14.734 1 91.38 95 SER B CA 1
ATOM 1583 C C . SER B 1 95 ? -3.469 1.729 -13.336 1 91.38 95 SER B C 1
ATOM 1585 O O . SER B 1 95 ? -2.283 2.023 -13.164 1 91.38 95 SER B O 1
ATOM 1587 N N . VAL B 1 96 ? -4.285 1.434 -12.375 1 90.75 96 VAL B N 1
ATOM 1588 C CA . VAL B 1 96 ? -3.801 1.469 -11 1 90.75 96 VAL B CA 1
ATOM 1589 C C . VAL B 1 96 ? -2.75 0.379 -10.797 1 90.75 96 VAL B C 1
ATOM 1591 O O . VAL B 1 96 ? -1.744 0.598 -10.117 1 90.75 96 VAL B O 1
ATOM 1594 N N . LEU B 1 97 ? -2.977 -0.717 -11.43 1 94.5 97 LEU B N 1
ATOM 1595 C CA . LEU B 1 97 ? -2.004 -1.802 -11.359 1 94.5 97 LEU B CA 1
ATOM 1596 C C . LEU B 1 97 ? -0.734 -1.444 -12.117 1 94.5 97 LEU B C 1
ATOM 1598 O O . LEU B 1 97 ? 0.375 -1.695 -11.641 1 94.5 97 LEU B O 1
ATOM 1602 N N . GLU B 1 98 ? -0.938 -0.861 -13.242 1 92.94 98 GLU B N 1
ATOM 1603 C CA . GLU B 1 98 ? 0.206 -0.467 -14.062 1 92.94 98 GLU B CA 1
ATOM 1604 C C . GLU B 1 98 ? 1.142 0.46 -13.289 1 92.94 98 GLU B C 1
ATOM 1606 O O . GLU B 1 98 ? 2.361 0.289 -13.328 1 92.94 98 GLU B O 1
ATOM 1611 N N . GLU B 1 99 ? 0.587 1.345 -12.633 1 90.75 99 GLU B N 1
ATOM 1612 C CA . GLU B 1 99 ? 1.389 2.291 -11.859 1 90.75 99 GLU B CA 1
ATOM 1613 C C . GLU B 1 99 ? 2.148 1.586 -10.742 1 90.75 99 GLU B C 1
ATOM 1615 O O . GLU B 1 99 ? 3.311 1.902 -10.477 1 90.75 99 GLU B O 1
ATOM 1620 N N . ALA B 1 100 ? 1.504 0.696 -10.102 1 93.56 100 ALA B N 1
ATOM 1621 C CA . ALA B 1 100 ? 2.156 -0.07 -9.039 1 93.56 100 ALA B CA 1
ATOM 1622 C C . ALA B 1 100 ? 3.316 -0.893 -9.594 1 93.56 100 ALA B C 1
ATOM 1624 O O . ALA B 1 100 ? 4.387 -0.958 -8.984 1 93.56 100 ALA B O 1
ATOM 1625 N N . PHE B 1 101 ? 3.088 -1.458 -10.781 1 94.62 101 PHE B N 1
ATOM 1626 C CA . PHE B 1 101 ? 4.145 -2.234 -11.422 1 94.62 101 PHE B CA 1
ATOM 1627 C C . PHE B 1 101 ? 5.316 -1.342 -11.805 1 94.62 101 PHE B C 1
ATOM 1629 O O . PHE B 1 101 ? 6.477 -1.731 -11.648 1 94.62 101 PHE B O 1
ATOM 1636 N N . GLU B 1 102 ? 4.977 -0.232 -12.289 1 90.69 102 GLU B N 1
ATOM 1637 C CA . GLU B 1 102 ? 6.035 0.707 -12.648 1 90.69 102 GLU B CA 1
ATOM 1638 C C . GLU B 1 102 ? 6.867 1.099 -11.43 1 90.69 102 GLU B C 1
ATOM 1640 O O . GLU B 1 102 ? 8.094 1.176 -11.508 1 90.69 102 GLU B O 1
ATOM 1645 N N . SER B 1 103 ? 6.176 1.358 -10.391 1 89.5 103 SER B N 1
ATOM 1646 C CA . SER B 1 103 ? 6.875 1.683 -9.148 1 89.5 103 SER B CA 1
ATOM 1647 C C . SER B 1 103 ? 7.75 0.522 -8.688 1 89.5 103 SER B C 1
ATOM 1649 O O . SER B 1 103 ? 8.828 0.736 -8.125 1 89.5 103 SER B O 1
ATOM 1651 N N . LEU B 1 104 ? 7.281 -0.691 -8.93 1 92.31 104 LEU B N 1
ATOM 1652 C CA . LEU B 1 104 ? 7.98 -1.904 -8.516 1 92.31 104 LEU B CA 1
ATOM 1653 C C . LEU B 1 104 ? 9.258 -2.102 -9.32 1 92.31 104 LEU B C 1
ATOM 1655 O O . LEU B 1 104 ? 10.297 -2.461 -8.766 1 92.31 104 LEU B O 1
ATOM 1659 N N . VAL B 1 105 ? 9.109 -1.94 -10.609 1 88.81 105 VAL B N 1
ATOM 1660 C CA . VAL B 1 105 ? 10.242 -2.266 -11.469 1 88.81 105 VAL B CA 1
ATOM 1661 C C . VAL B 1 105 ? 11.07 -1.01 -11.734 1 88.81 105 VAL B C 1
ATOM 1663 O O . VAL B 1 105 ? 12.25 -1.098 -12.078 1 88.81 105 VAL B O 1
ATOM 1666 N N . GLY B 1 106 ? 10.273 0.024 -11.891 1 70.44 106 GLY B N 1
ATOM 1667 C CA . GLY B 1 106 ? 10.977 1.254 -12.227 1 70.44 106 GLY B CA 1
ATOM 1668 C C . GLY B 1 106 ? 11.938 1.706 -11.141 1 70.44 106 GLY B C 1
ATOM 1669 O O . GLY B 1 106 ? 11.906 1.195 -10.023 1 70.44 106 GLY B O 1
ATOM 1670 N N . GLU B 1 107 ? 12.805 2.902 -10.891 1 49.09 107 GLU B N 1
ATOM 1671 C CA . GLU B 1 107 ? 14.078 3.402 -10.383 1 49.09 107 GLU B CA 1
ATOM 1672 C C . GLU B 1 107 ? 14.078 3.484 -8.859 1 49.09 107 GLU B C 1
ATOM 1674 O O . GLU B 1 107 ? 13.102 3.938 -8.258 1 49.09 107 GLU B O 1
ATOM 1679 N N . GLY B 1 108 ? 14.836 2.6 -8.055 1 36.31 108 GLY B N 1
ATO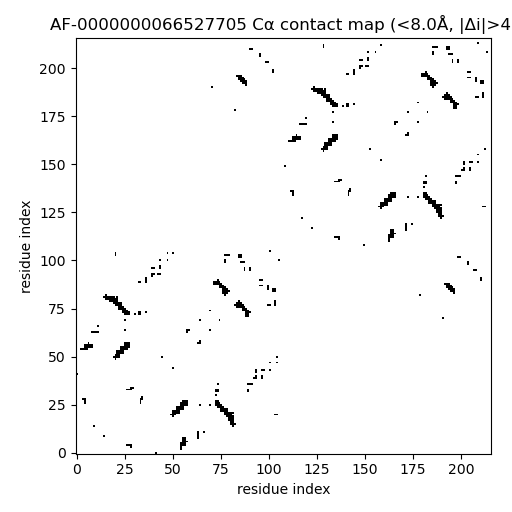M 1680 C CA . GLY B 1 108 ? 16.156 2.967 -7.578 1 36.31 108 GLY B CA 1
ATOM 1681 C C . GLY B 1 108 ? 16.969 3.74 -8.602 1 36.31 108 GLY B C 1
ATOM 1682 O O . GLY B 1 108 ? 16.641 3.736 -9.789 1 36.31 108 GLY B O 1
#

Radius of gyration: 16.45 Å; Cα contacts (8 Å, |Δi|>4): 401; chains: 2; bounding box: 33×46×38 Å

Nearest PDB structures (foldseek):
  2lrc-assembly1_A  TM=9.076E-01  e=2.555E-19  Pseudomonas aeruginosa PAO1
  5ykw-assembly1_A  TM=8.394E-01  e=1.046E-07  Saccharomyces cerevisiae S288C
  7vqw-assembly2_B  TM=8.684E-01  e=1.682E-07  synthetic construct
  1m7t-assembly1_A  TM=8.090E-01  e=8.012E-07  unclassified
  2mmo-assembly1_A  TM=7.959E-01  e=1.690E-06  Plasmodium falciparum 3D7